Protein 7SFY (pdb70)

Secondary structure (DSSP, 8-state):
---SSHHHHHHHHHHHHHHHHHHHHHHHHHHHHHHTT-/-HHHHHHHHHHHHHHHHHHHHHHHHHHHHHHHHHHHHHHHHH--/-HHHHHHHHHHHHHHHHHHHHHHHHHHHHTT--/--THHHHHHHHHHHHHHHHHHHHHHHHH-/-HHHHHHHHHHHHHHHHHHHHHHHHHHHHT-/-HHHHHHHHHHHHHHHHHHHHHHHHH-

Structure (mmCIF, N/CA/C/O backbone):
data_7SFY
#
_entry.id   7SFY
#
_cell.length_a   77.501
_cell.length_b   101.815
_cell.length_c   88.563
_cell.angle_alpha   90.000
_cell.angle_beta   90.000
_cell.angle_gamma   90.000
#
_symmetry.space_group_name_H-M   'C 2 2 21'
#
loop_
_entity.id
_entity.type
_entity.pdbx_description
1 polymer 'Protein Mis18-alpha'
2 polymer 'Protein Mis18-beta'
3 water water
#
loop_
_atom_site.group_PDB
_atom_site.id
_atom_site.type_symbol
_atom_site.label_atom_id
_atom_site.label_alt_id
_atom_site.label_comp_id
_atom_site.label_asym_id
_atom_site.label_entity_id
_atom_site.label_seq_id
_atom_site.pdbx_PDB_ins_code
_atom_site.Cartn_x
_atom_site.Cartn_y
_atom_site.Cartn_z
_atom_site.occupancy
_atom_site.B_iso_or_equiv
_atom_site.auth_seq_id
_atom_site.auth_comp_id
_atom_site.auth_asym_id
_atom_site.auth_atom_id
_atom_site.pdbx_PDB_model_num
ATOM 1 N N . PHE A 1 6 ? 18.73693 14.18776 -28.02583 1.000 118.98564 193 PHE A N 1
ATOM 2 C CA . PHE A 1 6 ? 18.73760 15.58391 -28.45167 1.000 122.13447 193 PHE A CA 1
ATOM 3 C C . PHE A 1 6 ? 18.50989 15.70624 -29.94771 1.000 123.77699 193 PHE A C 1
ATOM 4 O O . PHE A 1 6 ? 19.37099 16.20154 -30.67549 1.000 126.32290 193 PHE A O 1
ATOM 12 N N . ASN A 1 7 ? 17.33815 15.25985 -30.39225 1.000 119.39266 194 ASN A N 1
ATOM 13 C CA . ASN A 1 7 ? 16.99749 15.16770 -31.80335 1.000 121.80602 194 ASN A CA 1
ATOM 14 C C . AS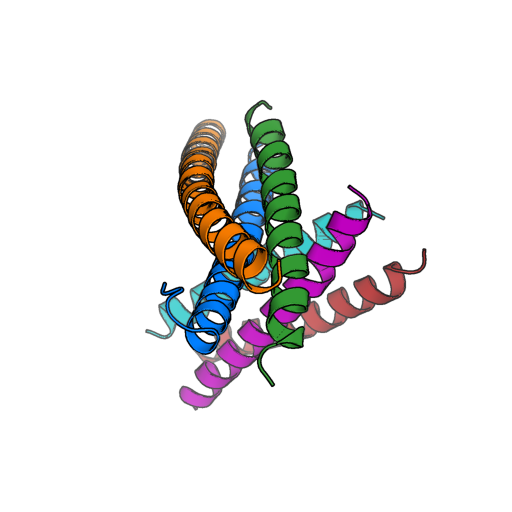N A 1 7 ? 16.09285 16.32289 -32.21583 1.000 114.63099 194 ASN A C 1
ATOM 15 O O . ASN A 1 7 ? 15.33819 16.86587 -31.40479 1.000 111.19784 194 ASN A O 1
ATOM 20 N N . LEU A 1 8 ? 16.18905 16.69763 -33.49713 1.000 114.44814 195 LEU A N 1
ATOM 21 C CA . LEU A 1 8 ? 15.31964 17.69303 -34.11694 1.000 109.63583 195 LEU A CA 1
ATOM 22 C C . LEU A 1 8 ? 14.72184 17.17796 -35.42770 1.000 115.21895 195 LEU A C 1
ATOM 23 O O . LEU A 1 8 ? 14.17243 17.96665 -36.20928 1.000 117.45641 195 LEU A O 1
ATOM 28 N N . GLU A 1 9 ? 14.82973 15.87170 -35.69351 1.000 114.71904 196 GLU A N 1
ATOM 29 C CA . GLU A 1 9 ? 14.22276 15.29812 -36.89184 1.000 114.80759 196 GLU A CA 1
ATOM 30 C C . GLU A 1 9 ? 12.72011 15.55051 -36.93519 1.000 108.79653 196 GLU A C 1
ATOM 31 O O . GLU A 1 9 ? 12.17085 15.87756 -37.99369 1.000 110.80816 196 GLU A O 1
ATOM 37 N N . SER A 1 10 ? 12.04115 15.40029 -35.80204 1.000 105.21176 197 SER A N 1
ATOM 38 C CA . SER A 1 10 ? 10.58728 15.40413 -35.74244 1.000 101.11219 197 SER A CA 1
ATOM 39 C C . SER A 1 10 ? 10.11223 16.42414 -34.72171 1.000 99.13638 197 SER A C 1
ATOM 40 O O . SER A 1 10 ? 10.84118 16.76913 -33.78886 1.000 97.47009 197 SER A O 1
ATOM 43 N N . ARG A 1 11 ? 8.86990 16.88877 -34.89218 1.000 79.65861 198 ARG A N 1
ATOM 44 C CA . ARG A 1 11 ? 8.26316 17.76993 -33.89377 1.000 86.22810 198 ARG A CA 1
ATOM 45 C C . ARG A 1 11 ? 8.27205 17.13016 -32.51215 1.000 91.84776 198 ARG A C 1
ATOM 46 O O . ARG A 1 11 ? 8.50160 17.80502 -31.50698 1.000 92.02005 198 ARG A O 1
ATOM 54 N N . VAL A 1 12 ? 7.98379 15.82896 -32.44185 1.000 86.89042 199 VAL A N 1
ATOM 55 C CA . VAL A 1 12 ? 7.93872 15.15413 -31.14836 1.000 82.45918 199 VAL A CA 1
ATOM 56 C C . VAL A 1 12 ? 9.31287 15.18210 -30.49515 1.000 79.98642 199 VAL A C 1
ATOM 57 O O . VAL A 1 12 ? 9.42609 15.33409 -29.27150 1.000 72.85379 199 VAL A O 1
ATOM 61 N N . GLU A 1 13 ? 10.37697 15.11254 -31.29661 1.000 81.89548 200 GLU A N 1
ATOM 62 C CA . GLU A 1 13 ? 11.70589 15.12088 -30.71250 1.000 86.56013 200 GLU A CA 1
ATOM 63 C C . GLU A 1 13 ? 12.13740 16.53133 -30.32510 1.000 84.38313 200 GLU A C 1
ATOM 64 O O . GLU A 1 13 ? 12.78332 16.70428 -29.28164 1.000 88.69443 200 GLU A O 1
ATOM 70 N N . ILE A 1 14 ? 11.77961 17.55242 -31.12205 1.000 79.89955 201 ILE A N 1
ATOM 71 C CA . ILE A 1 14 ? 12.03084 18.92947 -30.68967 1.000 73.45525 201 ILE A CA 1
ATOM 72 C C . ILE A 1 14 ? 11.40052 19.16071 -29.32565 1.000 77.01699 201 ILE A C 1
ATOM 73 O O . ILE A 1 14 ? 11.99843 19.79120 -28.44317 1.000 72.90867 201 ILE A O 1
ATOM 78 N N . GLU A 1 15 ? 10.15587 18.69738 -29.15019 1.000 77.09102 202 GLU A N 1
ATOM 79 C CA . GLU A 1 15 ? 9.47354 18.91616 -27.87837 1.000 75.76188 202 GLU A CA 1
ATOM 80 C C . GLU A 1 15 ? 10.27336 18.30968 -26.72853 1.000 64.27806 202 GLU A C 1
ATOM 81 O O . GLU A 1 15 ? 10.75007 19.02840 -25.84370 1.000 54.35286 202 GLU A O 1
ATOM 87 N N . LYS A 1 16 ? 10.46205 16.98691 -26.76016 1.000 63.31934 203 LYS A N 1
ATOM 88 C CA . LYS A 1 16 ? 11.34943 16.30495 -25.82498 1.000 70.51118 203 LYS A CA 1
ATOM 89 C C . LYS A 1 16 ? 12.67743 17.04061 -25.63448 1.000 77.01766 203 LYS A C 1
ATOM 90 O O . LYS A 1 16 ? 13.11877 17.23650 -24.49769 1.000 77.79209 203 LYS A O 1
ATOM 96 N N . SER A 1 17 ? 13.33870 17.44807 -26.73121 1.000 75.93090 204 SER A N 1
ATOM 97 C CA . SER A 1 17 ? 14.64484 18.10044 -26.58922 1.000 73.00760 204 SER A CA 1
ATOM 98 C C . SER A 1 17 ? 14.53813 19.46460 -25.92271 1.000 75.48532 204 SER A C 1
ATOM 99 O O . SER A 1 17 ? 15.43705 19.84635 -25.16483 1.000 81.50300 204 SER A O 1
ATOM 102 N N . LEU A 1 18 ? 13.47161 20.21877 -26.19617 1.000 73.59467 205 LEU A N 1
ATOM 103 C CA . LEU A 1 18 ? 13.33327 21.53027 -25.57049 1.000 75.91222 205 LEU A CA 1
ATOM 104 C C . LEU A 1 18 ? 13.06143 21.41638 -24.08065 1.000 78.21894 205 LEU A C 1
ATOM 105 O O . LEU A 1 18 ? 13.51763 22.26906 -23.30962 1.000 81.41124 205 LEU A O 1
ATOM 110 N N . THR A 1 19 ? 12.31253 20.39163 -23.65385 1.000 73.97745 206 THR A N 1
ATOM 111 C CA . THR A 1 19 ? 12.11761 20.20194 -22.21881 1.000 80.77146 206 THR A CA 1
ATOM 112 C C . THR A 1 19 ? 13.42544 19.80989 -21.54011 1.000 69.69082 206 THR A C 1
ATOM 113 O O . THR A 1 19 ? 13.69078 20.23288 -20.41097 1.000 64.03345 206 THR A O 1
ATOM 117 N N . GLN A 1 20 ? 14.25260 18.99556 -22.20369 1.000 65.06585 207 GLN A N 1
ATOM 118 C CA . GLN A 1 20 ? 15.54226 18.64263 -21.61901 1.000 73.40000 207 GLN A CA 1
ATOM 119 C C . GLN A 1 20 ? 16.38164 19.88743 -21.38030 1.000 71.69500 207 GLN A C 1
ATOM 120 O O . GLN A 1 20 ? 16.97465 20.05807 -20.30800 1.000 76.79954 207 GLN A O 1
ATOM 126 N N . MET A 1 21 ? 16.41106 20.78203 -22.36414 1.000 68.48633 208 MET A N 1
ATOM 127 C CA . MET A 1 21 ? 17.11266 22.05034 -22.21979 1.000 64.40255 208 MET A CA 1
ATOM 128 C C . MET A 1 21 ? 16.55651 22.88698 -21.07611 1.000 57.13589 208 MET A C 1
ATOM 129 O O . MET A 1 21 ? 17.33377 23.50950 -20.34447 1.000 56.67054 208 MET A O 1
ATOM 134 N N . GLU A 1 22 ? 15.23297 22.91157 -20.89726 1.000 58.17181 209 GLU A N 1
ATOM 135 C CA . GLU A 1 22 ? 14.66421 23.62888 -19.75246 1.000 66.08986 209 GLU A CA 1
ATOM 136 C C . GLU A 1 22 ? 15.03568 22.95873 -18.43123 1.000 67.47585 209 GLU A C 1
ATOM 137 O O . GLU A 1 22 ? 15.27302 23.64298 -17.42886 1.000 68.32794 209 GLU A O 1
ATOM 143 N N . ASP A 1 23 ? 15.09576 21.62533 -18.40462 1.000 59.63176 210 ASP A N 1
ATOM 144 C CA . ASP A 1 23 ? 15.53814 20.94880 -17.19246 1.000 64.16489 210 ASP A CA 1
ATOM 145 C C . ASP A 1 23 ? 17.00464 21.23958 -16.89694 1.000 72.09006 210 ASP A C 1
ATOM 146 O O . ASP A 1 23 ? 17.40532 21.28587 -15.72461 1.000 78.40331 210 ASP A O 1
ATOM 151 N N . VAL A 1 24 ? 17.80884 21.43685 -17.94455 1.000 71.84219 211 VAL A N 1
ATOM 152 C CA . VAL A 1 24 ? 19.22043 21.77868 -17.78362 1.000 63.53210 211 VAL A CA 1
ATOM 153 C C . VAL A 1 24 ? 19.36645 23.19183 -17.22607 1.000 61.02633 211 VAL A C 1
ATOM 154 O O . VAL A 1 24 ? 20.15625 23.43626 -16.30193 1.000 64.04930 211 VAL A O 1
ATOM 158 N N . LEU A 1 25 ? 18.60762 24.14422 -17.77472 1.000 55.88253 212 LEU A N 1
ATOM 159 C CA . LEU A 1 25 ? 18.63602 25.49154 -17.22021 1.000 58.23227 212 LEU A CA 1
ATOM 160 C C . LEU A 1 25 ? 18.15513 25.49580 -15.78352 1.000 65.54803 212 LEU A C 1
ATOM 161 O O . LEU A 1 25 ? 18.66567 26.26237 -14.96281 1.000 77.40915 212 LEU A O 1
ATOM 166 N N . LYS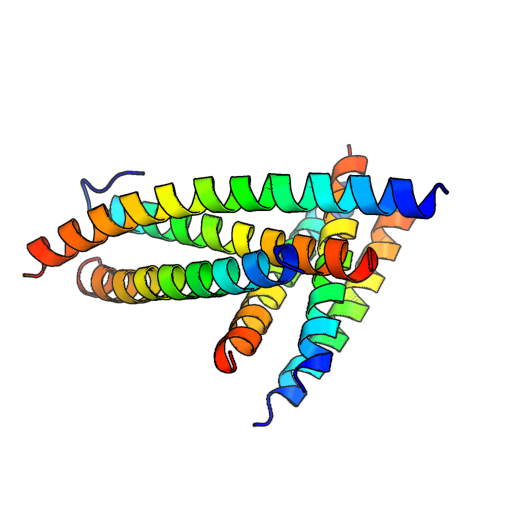 A 1 26 ? 17.16306 24.65432 -15.45859 1.000 59.32173 213 LYS A N 1
ATOM 167 C CA . LYS A 1 26 ? 16.64965 24.63104 -14.09074 1.000 55.54976 213 LYS A CA 1
ATOM 168 C C . LYS A 1 26 ? 17.72030 24.14343 -13.12919 1.000 61.95337 213 LYS A C 1
ATOM 169 O O . LYS A 1 26 ? 17.74039 24.53299 -11.94911 1.000 55.43323 213 LYS A O 1
ATOM 175 N N . ALA A 1 27 ? 18.60842 23.26457 -13.61002 1.000 62.47402 214 ALA A N 1
ATOM 176 C CA . ALA A 1 27 ? 19.71593 22.82895 -12.76789 1.000 63.37555 214 ALA A CA 1
ATOM 177 C C . ALA A 1 27 ? 20.76612 23.92436 -12.68790 1.000 59.66288 214 ALA A C 1
ATOM 178 O O . ALA A 1 27 ? 21.36920 24.14387 -11.62811 1.000 62.09934 214 ALA A O 1
ATOM 180 N N . LEU A 1 28 ? 20.92667 24.68232 -13.76934 1.000 55.23544 215 LEU A N 1
ATOM 181 C CA . LEU A 1 28 ? 21.89050 25.77507 -13.74888 1.000 60.00441 215 LEU A CA 1
ATOM 182 C C . LEU A 1 28 ? 21.47202 26.85963 -12.77772 1.000 60.55336 215 LEU A C 1
ATOM 183 O O . LEU A 1 28 ? 22.32030 27.45237 -12.09913 1.000 65.83812 215 LEU A O 1
ATOM 188 N N . GLN A 1 29 ? 20.17402 27.13790 -12.68439 1.000 62.96939 216 GLN A N 1
ATOM 189 C CA . GLN A 1 29 ? 19.77364 28.24720 -11.83279 1.000 68.94945 216 GLN A CA 1
ATOM 190 C C . GLN A 1 29 ? 20.05206 27.91592 -10.35266 1.000 63.46816 216 GLN A C 1
ATOM 191 O O . GLN A 1 29 ? 20.53118 28.76740 -9.59831 1.000 56.63103 216 GLN A O 1
ATOM 197 N N . MET A 1 30 ? 19.85786 26.65227 -9.94786 1.000 54.22363 217 MET A N 1
ATOM 198 C CA . MET A 1 30 ? 20.21761 26.24524 -8.58961 1.000 63.62553 217 MET A CA 1
ATOM 199 C C . MET A 1 30 ? 21.72651 26.30427 -8.36866 1.000 73.13232 217 MET A C 1
ATOM 200 O O . MET A 1 30 ? 22.18237 26.71562 -7.29562 1.000 73.82731 217 MET A O 1
ATOM 205 N N . LYS A 1 31 ? 22.51633 25.89600 -9.37044 1.000 76.88430 218 LYS A N 1
ATOM 206 C CA . LYS A 1 31 ? 23.96996 25.97963 -9.25813 1.000 67.66562 218 LYS A CA 1
ATOM 207 C C . LYS A 1 31 ? 24.43279 27.42341 -9.15988 1.000 55.99877 218 LYS A C 1
ATOM 208 O O . LYS A 1 31 ? 25.38948 27.72828 -8.43309 1.000 58.27815 218 LYS A O 1
ATOM 214 N N . LEU A 1 32 ? 23.75555 28.32973 -9.85165 1.000 53.18548 219 LEU A N 1
ATOM 215 C CA . LEU A 1 32 ? 24.11498 29.73677 -9.74269 1.000 66.67565 219 LEU A CA 1
ATOM 216 C C . LEU A 1 32 ? 23.85364 30.25636 -8.34505 1.000 72.38924 219 LEU A C 1
ATOM 217 O O . LEU A 1 32 ? 24.70781 30.93271 -7.76267 1.000 76.01481 219 LEU A O 1
ATOM 222 N N . TRP A 1 33 ? 22.67031 29.94919 -7.80447 1.000 69.12945 220 TRP A N 1
ATOM 223 C CA . TRP A 1 33 ? 22.31123 30.34449 -6.45227 1.000 63.90468 220 TRP A CA 1
ATOM 224 C C . TRP A 1 33 ? 23.29690 29.78064 -5.43752 1.000 57.81308 220 TRP A C 1
ATOM 225 O O . TRP A 1 33 ? 23.70798 30.47522 -4.50192 1.000 52.75962 220 TRP A O 1
ATOM 236 N N . GLU A 1 34 ? 23.62708 28.49119 -5.56906 1.000 55.13816 221 GLU A N 1
ATOM 237 C CA . GLU A 1 34 ? 24.58895 27.86792 -4.66903 1.000 60.54162 221 GLU A CA 1
ATOM 238 C C . GLU A 1 34 ? 25.90746 28.63293 -4.67224 1.000 58.52706 221 GLU A C 1
ATOM 239 O O . GLU A 1 34 ? 26.50014 28.88155 -3.61343 1.000 63.75354 221 GLU A O 1
ATOM 245 N N . ALA A 1 35 ? 26.36544 29.02479 -5.85994 1.000 54.97052 222 ALA A N 1
ATOM 246 C CA . ALA A 1 35 ? 27.55578 29.85946 -5.98903 1.000 52.61745 222 ALA A CA 1
ATOM 247 C C . ALA A 1 35 ? 27.35513 31.23235 -5.36682 1.000 56.55920 222 ALA A C 1
ATOM 248 O O . ALA A 1 35 ? 28.28803 31.77943 -4.76859 1.000 65.65714 222 ALA A O 1
ATOM 250 N N . GLU A 1 36 ? 26.15553 31.81482 -5.49910 1.000 58.20942 223 GLU A N 1
ATOM 251 C CA . GLU A 1 36 ? 25.90986 33.11863 -4.88306 1.000 67.54033 223 GLU A CA 1
ATOM 252 C C . GLU A 1 36 ? 26.10302 33.04051 -3.37500 1.000 74.88368 223 GLU A C 1
ATOM 253 O O . GLU A 1 36 ? 26.65412 33.96248 -2.74880 1.000 71.82272 223 GLU A O 1
ATOM 259 N N . SER A 1 37 ? 25.69954 31.91798 -2.78397 1.000 73.20943 224 SER A N 1
ATOM 260 C CA . SER A 1 37 ? 25.71712 31.81973 -1.34207 1.000 81.31157 224 SER A CA 1
ATOM 261 C C . SER A 1 37 ? 27.10187 31.43121 -0.82727 1.000 84.57403 224 SER A C 1
ATOM 262 O O . SER A 1 37 ? 27.58322 32.01270 0.14931 1.000 83.90760 224 SER A O 1
ATOM 265 N N . LYS A 1 38 ? 27.76111 30.45042 -1.45879 1.000 84.13731 225 LYS A N 1
ATOM 266 C CA . LYS A 1 38 ? 29.14339 30.14932 -1.08034 1.000 85.22210 225 LYS A CA 1
ATOM 267 C C . LYS A 1 38 ? 29.98702 31.41603 -1.08137 1.000 85.52919 225 LYS A C 1
ATOM 268 O O . LYS A 1 38 ? 30.71003 31.68569 -0.11419 1.000 83.80680 225 LYS A O 1
ATOM 274 N N . LEU A 1 39 ? 29.85583 32.23504 -2.13541 1.000 85.37720 226 LEU A N 1
ATOM 275 C CA . LEU A 1 39 ? 30.60573 33.48735 -2.22073 1.000 84.61534 226 LEU A CA 1
ATOM 276 C C . LEU A 1 39 ? 30.21733 34.46491 -1.10984 1.000 87.68918 226 LEU A C 1
ATOM 277 O O . LEU A 1 39 ? 31.08855 35.05614 -0.46371 1.000 95.00317 226 LEU A O 1
ATOM 282 N N . SER A 1 40 ? 28.91439 34.67648 -0.89120 1.000 83.78537 227 SER A N 1
ATOM 283 C CA . SER A 1 40 ? 28.49628 35.63031 0.13405 1.000 82.10077 227 SER A CA 1
ATOM 284 C C . SER A 1 40 ? 29.00550 35.21686 1.50444 1.000 79.79156 227 SER A C 1
ATOM 285 O O . SER A 1 40 ? 29.32743 36.07514 2.33760 1.000 78.27632 227 SER A O 1
ATOM 288 N N . PHE A 1 41 ? 29.11861 33.91055 1.73901 1.000 74.48206 228 PHE A N 1
ATOM 289 C CA . PHE A 1 41 ? 29.59501 33.38062 3.00774 1.000 71.95547 228 PHE A CA 1
ATOM 290 C C . PHE A 1 41 ? 31.11649 33.37869 3.12347 1.000 77.97457 228 PHE A C 1
ATOM 291 O O . PHE A 1 41 ? 31.63420 33.09939 4.21366 1.000 91.79060 228 PHE A O 1
ATOM 299 N N . ALA A 1 42 ? 31.83946 33.67799 2.03730 1.000 68.79193 229 ALA A N 1
ATOM 300 C CA . ALA A 1 42 ? 33.29577 33.73474 2.04216 1.000 75.93185 229 ALA A CA 1
ATOM 301 C C . ALA A 1 42 ? 33.81813 35.15882 1.86292 1.000 90.89116 229 ALA A C 1
ATOM 302 O O . ALA A 1 42 ? 34.90579 35.35901 1.32415 1.000 90.40755 229 ALA A O 1
ATOM 304 N N . THR A 1 43 ? 33.06339 36.15591 2.31769 1.000 111.64198 230 THR A N 1
ATOM 305 C CA . THR A 1 43 ? 33.56294 37.53128 2.35994 1.000 115.91078 230 THR A CA 1
ATOM 306 C C . THR A 1 43 ? 33.38951 38.14384 3.75928 1.000 116.58167 230 THR A C 1
ATOM 307 O O . THR A 1 43 ? 34.31354 38.13341 4.58503 1.000 119.29914 230 THR A O 1
ATOM 311 N N . SER B 1 1 ? 45.87231 31.04858 9.24550 1.000 124.27355 188 SER B N 1
ATOM 312 C CA . SER B 1 1 ? 44.44856 31.38439 9.20417 1.000 115.44324 188 SER B CA 1
ATOM 313 C C . SER B 1 1 ? 43.65648 30.34011 8.44299 1.000 104.99010 188 SER B C 1
ATOM 314 O O . SER B 1 1 ? 43.69831 30.31137 7.21212 1.000 105.65218 188 SER B O 1
ATOM 317 N N . ASN B 1 2 ? 42.92931 29.48092 9.16388 1.000 102.01728 189 ASN B N 1
ATOM 318 C CA . ASN B 1 2 ? 42.00482 28.58015 8.48401 1.000 100.86449 189 ASN B CA 1
ATOM 319 C C . ASN B 1 2 ? 40.88272 29.33895 7.78983 1.000 91.49774 189 ASN B C 1
ATOM 320 O O . ASN B 1 2 ? 40.29299 28.81271 6.83918 1.000 85.15767 189 ASN B O 1
ATOM 325 N N . ALA B 1 3 ? 40.58099 30.56033 8.24387 1.000 88.23694 190 ALA B N 1
ATOM 326 C CA . ALA B 1 3 ? 39.60091 31.39863 7.55800 1.000 82.47202 190 ALA B CA 1
ATOM 327 C C . ALA B 1 3 ? 40.05625 31.72292 6.14197 1.000 79.67253 190 ALA B C 1
ATOM 328 O O . ALA B 1 3 ? 39.32846 31.47778 5.17266 1.000 75.37704 190 ALA B O 1
ATOM 330 N N . GLU B 1 4 ? 41.26628 32.28597 6.00647 1.000 77.50054 191 GLU B N 1
ATOM 331 C CA . GLU B 1 4 ? 41.78360 32.63466 4.68413 1.000 72.68524 191 GLU B CA 1
ATOM 332 C C . GLU B 1 4 ? 41.89355 31.39908 3.80040 1.000 73.22825 191 GLU B C 1
ATOM 333 O O . GLU B 1 4 ? 41.59378 31.45452 2.59948 1.000 74.83904 191 GLU B O 1
ATOM 339 N N . LEU B 1 5 ? 42.30434 30.26910 4.37970 1.000 69.38528 192 LEU B N 1
ATOM 340 C CA . LEU B 1 5 ? 42.30159 29.01508 3.63489 1.000 68.17322 192 LEU B CA 1
ATOM 341 C C . LEU B 1 5 ? 40.89787 28.65893 3.17518 1.000 75.57868 192 LEU B C 1
ATOM 342 O O . LEU B 1 5 ? 40.65665 28.46069 1.97562 1.000 82.65241 192 LEU B O 1
ATOM 347 N N . PHE B 1 6 ? 39.94899 28.59576 4.11266 1.000 73.72047 193 PHE B N 1
ATOM 348 C CA . PHE B 1 6 ? 38.56150 28.29913 3.75905 1.000 67.08898 193 PHE B CA 1
ATOM 349 C C . PHE B 1 6 ? 38.06586 29.22979 2.65732 1.000 61.37109 193 PHE B C 1
ATOM 350 O O . PHE B 1 6 ? 37.39320 28.79072 1.72045 1.000 58.42150 193 PHE B O 1
ATOM 358 N N . ASN B 1 7 ? 38.35663 30.52968 2.77887 1.000 62.79291 194 ASN B N 1
ATOM 359 C CA . ASN B 1 7 ? 37.96231 31.49032 1.75148 1.000 66.17475 194 ASN B CA 1
ATOM 360 C C . ASN B 1 7 ? 38.48005 31.07224 0.38599 1.000 75.12138 194 ASN B C 1
ATOM 361 O O . ASN B 1 7 ? 37.72256 31.00938 -0.59061 1.000 87.17806 194 ASN B O 1
ATOM 366 N N . LEU B 1 8 ? 39.76171 30.74337 0.31123 1.000 70.83740 195 LEU B N 1
ATOM 367 C CA . LEU B 1 8 ? 40.36877 30.38193 -0.95989 1.000 74.08121 195 LEU B CA 1
ATOM 368 C C . LEU B 1 8 ? 39.77958 29.08511 -1.51095 1.000 73.04492 195 LEU B C 1
ATOM 369 O O . LEU B 1 8 ? 39.57311 28.95687 -2.72236 1.000 69.32037 195 LEU B O 1
ATOM 374 N N . GLU B 1 9 ? 39.51910 28.09758 -0.64291 1.000 76.62250 196 GLU B N 1
ATOM 375 C CA . GLU B 1 9 ? 38.91328 26.86173 -1.13657 1.000 71.65480 196 GLU B CA 1
ATOM 376 C C . GLU B 1 9 ? 37.53824 27.13873 -1.73172 1.000 68.00750 196 GLU B C 1
ATOM 377 O O . GLU B 1 9 ? 37.18700 26.59657 -2.79155 1.000 61.26722 196 GLU B O 1
ATOM 383 N N . SER B 1 10 ? 36.74821 27.97527 -1.05655 1.000 60.67228 197 SER B N 1
ATOM 384 C CA . SER B 1 10 ? 35.48756 28.45580 -1.59482 1.000 68.52106 197 SER B CA 1
ATOM 385 C C . SER B 1 10 ? 35.67798 29.06323 -2.98354 1.000 69.35866 197 SER B C 1
ATOM 386 O O . SER B 1 10 ? 35.17384 28.52075 -3.97720 1.000 73.97911 197 SER B O 1
ATOM 389 N N . ARG B 1 11 ? 36.41871 30.17435 -3.06763 1.000 64.97474 198 ARG B N 1
ATOM 390 C CA . ARG B 1 11 ? 36.56860 30.87234 -4.34213 1.000 68.20464 198 ARG B CA 1
ATOM 391 C C . ARG B 1 11 ? 37.09037 29.96050 -5.44932 1.000 70.06601 198 ARG B C 1
ATOM 392 O O . ARG B 1 11 ? 36.76041 30.15960 -6.62561 1.000 67.18817 198 ARG B O 1
ATOM 400 N N . VAL B 1 12 ? 37.89123 28.94642 -5.10366 1.000 74.00503 199 VAL B N 1
ATOM 401 C CA . VAL B 1 12 ? 38.32033 27.98835 -6.12667 1.000 79.74275 199 VAL B CA 1
ATOM 402 C C . VAL B 1 12 ? 37.13543 27.15798 -6.60647 1.000 80.37718 199 VAL B C 1
ATOM 403 O O . VAL B 1 12 ? 36.85772 27.08116 -7.80809 1.000 71.56362 199 VAL B O 1
ATOM 407 N N . GLU B 1 13 ? 36.41582 26.51840 -5.67051 1.000 85.95120 200 GLU B N 1
ATOM 408 C CA . GLU B 1 13 ? 35.33445 25.63866 -6.09906 1.000 82.31906 200 GLU B CA 1
ATOM 409 C C . GLU B 1 13 ? 34.18945 26.43812 -6.68706 1.000 75.90229 200 GLU B C 1
ATOM 410 O O . GLU B 1 13 ? 33.41020 25.90296 -7.48633 1.000 78.55883 200 GLU B O 1
ATOM 416 N N . ILE B 1 14 ? 34.09777 27.72546 -6.34808 1.000 69.32660 201 ILE B N 1
ATOM 417 C CA . ILE B 1 14 ? 33.07840 28.58211 -6.94606 1.000 74.52884 201 ILE B CA 1
ATOM 418 C C . ILE B 1 14 ? 33.40922 28.79823 -8.41488 1.000 74.10231 201 ILE B C 1
ATOM 419 O O . ILE B 1 14 ? 32.66756 28.35720 -9.30440 1.000 77.68254 201 ILE B O 1
ATOM 424 N N . GLU B 1 15 ? 34.52900 29.46484 -8.69139 1.000 73.20269 202 GLU B N 1
ATOM 425 C CA . GLU B 1 15 ? 34.78111 29.79793 -10.07863 1.000 84.32781 202 GLU B CA 1
ATOM 426 C C . GLU B 1 15 ? 35.08401 28.57392 -10.93762 1.000 79.76775 202 GLU B C 1
ATOM 427 O O . GLU B 1 15 ? 34.97560 28.67303 -12.16679 1.000 71.33468 202 GLU B O 1
ATOM 433 N N . LYS B 1 16 ? 35.38021 27.41643 -10.34087 1.000 74.75325 203 LYS B N 1
ATOM 434 C CA . LYS B 1 16 ? 35.40465 26.18676 -11.12922 1.000 78.56826 203 LYS B CA 1
ATOM 435 C C . LYS B 1 16 ? 34.03213 25.88765 -11.71700 1.000 80.56219 203 LYS B C 1
ATOM 436 O O . LYS B 1 16 ? 33.87358 25.79751 -12.94104 1.000 79.58026 203 LYS B O 1
ATOM 442 N N . SER B 1 17 ? 33.01607 25.72233 -10.86561 1.000 78.49144 204 SER B N 1
ATOM 443 C CA . SER B 1 17 ? 31.70434 25.43706 -11.43784 1.000 79.53525 204 SER B CA 1
ATOM 444 C C . SER B 1 17 ? 31.14497 26.59956 -12.24930 1.000 70.32034 204 SER B C 1
ATOM 445 O O . SER B 1 17 ? 30.23687 26.37513 -13.05018 1.000 70.83928 204 SER B O 1
ATOM 448 N N . LEU B 1 18 ? 31.63766 27.82658 -12.04667 1.000 67.78115 205 LEU B N 1
ATOM 449 C CA . LEU B 1 18 ? 31.23695 28.94672 -12.89773 1.000 63.87619 205 LEU B CA 1
ATOM 450 C C . LEU B 1 18 ? 31.62842 28.68333 -14.34760 1.000 73.42576 205 LEU B C 1
ATOM 451 O O . LEU B 1 18 ? 30.80238 28.80583 -15.26436 1.000 76.76116 205 LEU B O 1
ATOM 456 N N . THR B 1 19 ? 32.88441 28.29815 -14.57395 1.000 73.26529 206 THR B N 1
ATOM 457 C CA . THR B 1 19 ? 33.29564 27.89459 -15.91149 1.000 79.81043 206 THR B CA 1
ATOM 458 C C . THR B 1 19 ? 32.51644 26.66951 -16.38459 1.000 73.34518 206 THR B C 1
ATOM 459 O O . THR B 1 19 ? 32.15885 26.57349 -17.56402 1.000 71.58962 206 THR B O 1
ATOM 463 N N . GLN B 1 20 ? 32.26540 25.71556 -15.48205 1.000 73.38460 207 GLN B N 1
ATOM 464 C CA . GLN B 1 20 ? 31.44310 24.55011 -15.80482 1.000 74.86657 207 GLN B CA 1
ATOM 465 C C . GLN B 1 20 ? 30.06810 24.96844 -16.30439 1.000 75.94240 207 GLN B C 1
ATOM 466 O O . GLN B 1 20 ? 29.56464 24.45038 -17.31310 1.000 68.69133 207 GLN B O 1
ATOM 472 N N . MET B 1 21 ? 29.42018 25.87789 -15.56881 1.000 72.13889 208 MET B N 1
ATOM 473 C CA . MET B 1 21 ? 28.11529 26.36509 -15.99503 1.000 70.35537 208 MET B CA 1
ATOM 474 C C . MET B 1 21 ? 28.22316 27.06598 -17.34452 1.000 71.14977 208 MET B C 1
ATOM 475 O O . MET B 1 21 ? 27.33517 26.92832 -18.19927 1.000 63.80002 208 MET B O 1
ATOM 480 N N . GLU B 1 22 ? 29.31687 27.81222 -17.54621 1.000 75.52235 209 GLU B N 1
ATOM 481 C CA . GLU B 1 22 ? 29.59711 28.44734 -18.82914 1.000 76.78637 209 GLU B CA 1
ATOM 482 C C . GLU B 1 22 ? 29.62911 27.42448 -19.95329 1.000 73.44121 209 GLU B C 1
ATOM 483 O O . GLU B 1 22 ? 29.03599 27.64410 -21.01039 1.000 78.03338 209 GLU B O 1
ATOM 489 N N . ASP B 1 23 ? 30.30079 26.28998 -19.73889 1.000 70.76587 210 ASP B N 1
ATOM 490 C CA . ASP B 1 23 ? 30.42626 25.30225 -20.80625 1.000 79.35461 210 ASP B CA 1
ATOM 491 C C . ASP B 1 23 ? 29.10753 24.57544 -21.04372 1.000 88.05214 210 ASP B C 1
ATOM 492 O O . ASP B 1 23 ? 28.76053 24.25122 -22.18852 1.000 103.11590 210 ASP B O 1
ATOM 497 N N . VAL B 1 24 ? 28.34933 24.32482 -19.98124 1.000 81.76416 211 VAL B N 1
ATOM 498 C CA . VAL B 1 24 ? 27.08076 23.61990 -20.12639 1.000 76.14903 211 VAL B CA 1
ATOM 499 C C . VAL B 1 24 ? 26.08495 24.47550 -20.89939 1.000 73.20940 211 VAL B C 1
ATOM 500 O O . VAL B 1 24 ? 25.36013 23.97718 -21.77021 1.000 75.77376 211 VAL B O 1
ATOM 504 N N . LEU B 1 25 ? 26.06218 25.78572 -20.62573 1.000 75.49732 212 LEU B N 1
ATOM 505 C CA . LEU B 1 25 ? 25.01270 26.63439 -21.18910 1.000 72.61491 212 LEU B CA 1
ATOM 506 C C . LEU B 1 25 ? 25.29857 26.97012 -22.64692 1.000 74.92917 212 LEU B C 1
ATOM 507 O O . LEU B 1 25 ? 24.37152 27.09704 -23.46114 1.000 62.29391 212 LEU B O 1
ATOM 512 N N . LYS B 1 26 ? 26.57443 27.08225 -23.01477 1.000 80.58517 213 LYS B N 1
ATOM 513 C CA . LYS B 1 26 ? 26.86050 27.58178 -24.35363 1.000 92.14410 213 LYS B CA 1
ATOM 514 C C . LYS B 1 26 ? 26.76703 26.46372 -25.38152 1.000 89.48539 213 LYS B C 1
ATOM 515 O O . LYS B 1 26 ? 26.49731 26.71941 -26.55379 1.000 107.49866 213 LYS B O 1
ATOM 521 N N . ALA B 1 27 ? 26.94153 25.21434 -24.94653 1.000 69.96539 214 ALA B N 1
ATOM 522 C CA . ALA B 1 27 ? 26.47870 24.08079 -25.74072 1.000 70.88213 214 ALA B CA 1
ATOM 523 C C . ALA B 1 27 ? 24.96304 24.06630 -25.82020 1.000 80.69045 214 ALA B C 1
ATOM 524 O O . ALA B 1 27 ? 24.39485 23.81169 -26.88647 1.000 83.67814 214 ALA B O 1
ATOM 526 N N . LEU B 1 28 ? 24.28928 24.32850 -24.69736 1.000 84.77762 215 LEU B N 1
ATOM 527 C CA . LEU B 1 28 ? 22.83598 24.44082 -24.72931 1.000 77.99165 215 LEU B CA 1
ATOM 528 C C . LEU B 1 28 ? 22.38978 25.51660 -25.71512 1.000 67.16165 215 LEU B C 1
ATOM 529 O O . LEU B 1 28 ? 21.43890 25.32231 -26.47305 1.000 63.85989 215 LEU B O 1
ATOM 534 N N . GLN B 1 29 ? 23.06044 26.66885 -25.70711 1.000 71.44129 216 GLN B N 1
ATOM 535 C CA . GLN B 1 29 ? 22.66850 27.76034 -26.59017 1.000 74.87353 216 GLN B CA 1
ATOM 536 C C . GLN B 1 29 ? 22.88547 27.39303 -28.05226 1.000 82.05546 216 GLN B C 1
ATOM 537 O O . GLN B 1 29 ? 22.22773 27.93810 -28.94974 1.000 73.24691 216 GLN B O 1
ATOM 543 N N . MET B 1 30 ? 23.83650 26.50221 -28.31394 1.000 88.95046 217 MET B N 1
ATOM 544 C CA . MET B 1 30 ? 24.10309 26.13054 -29.69072 1.000 87.01127 217 MET B CA 1
ATOM 545 C C . MET B 1 30 ? 23.03726 25.18166 -30.21953 1.000 79.35251 217 MET B C 1
ATOM 546 O O . MET B 1 30 ? 22.61328 25.30242 -31.37666 1.000 81.92419 217 MET B O 1
ATOM 551 N N . LYS B 1 31 ? 22.54580 24.26492 -29.38704 1.000 72.39102 218 LYS B N 1
ATOM 552 C CA . LYS B 1 31 ? 21.49561 23.38477 -29.87918 1.000 84.58116 218 LYS B CA 1
ATOM 553 C C . LYS B 1 31 ? 20.16276 24.12820 -29.94513 1.000 79.75835 218 LYS B C 1
ATOM 554 O O . LYS B 1 31 ? 19.38565 23.94132 -30.88832 1.000 71.62938 218 LYS B O 1
ATOM 560 N N . LEU B 1 32 ? 19.90172 25.00478 -28.96689 1.000 76.21287 219 LEU B N 1
ATOM 561 C CA . LEU B 1 32 ? 18.76765 25.92724 -29.05701 1.000 74.15304 219 LEU B CA 1
ATOM 562 C C . LEU B 1 32 ? 18.73913 26.61395 -30.41495 1.000 71.89011 219 LEU B C 1
ATOM 563 O O . LEU B 1 32 ? 17.70924 26.63437 -31.09502 1.000 58.90502 219 LEU B O 1
ATOM 568 N N . TRP B 1 33 ? 19.87953 27.16662 -30.82827 1.000 68.78548 220 TRP B N 1
ATOM 569 C CA . TRP B 1 33 ? 19.95904 27.88264 -32.09040 1.000 62.87143 220 TRP B CA 1
ATOM 570 C C . TRP B 1 33 ? 19.55131 26.97826 -33.2532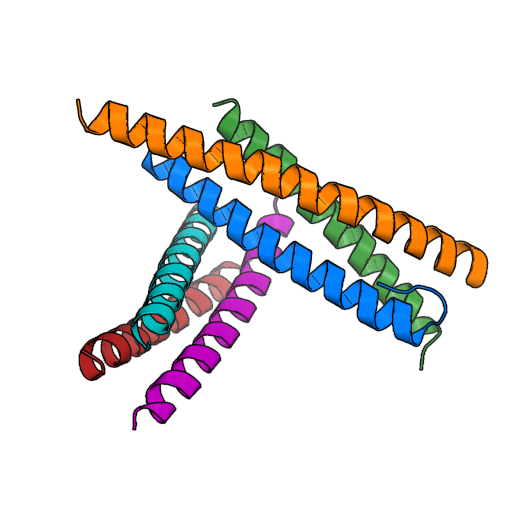3 1.000 69.47783 220 TRP B C 1
ATOM 571 O O . TRP B 1 33 ? 18.79736 27.38833 -34.14734 1.000 66.48775 220 TRP B O 1
ATOM 582 N N . GLU B 1 34 ? 19.99204 25.71952 -33.21865 1.000 72.61806 221 GLU B N 1
ATOM 583 C CA . GLU B 1 34 ? 19.62231 24.76123 -34.25247 1.000 67.12698 221 GLU B CA 1
ATOM 584 C C . GLU B 1 34 ? 18.11536 24.54586 -34.29767 1.000 63.21245 221 GLU B C 1
ATOM 585 O O . GLU B 1 34 ? 17.52384 24.45008 -35.37967 1.000 68.50136 221 GLU B O 1
ATOM 591 N N . ALA B 1 35 ? 17.48430 24.44028 -33.13162 1.000 62.93763 222 ALA B N 1
ATOM 592 C CA . ALA B 1 35 ? 16.03489 24.27651 -33.05756 1.000 55.43879 222 ALA B CA 1
ATOM 593 C C . ALA B 1 35 ? 15.31416 25.53490 -33.52617 1.000 57.03765 222 ALA B C 1
ATOM 594 O O . ALA B 1 35 ? 14.25570 25.45477 -34.16549 1.000 60.48750 222 ALA B O 1
ATOM 596 N N . GLU B 1 36 ? 15.86401 26.70865 -33.20034 1.000 63.99620 223 GLU B N 1
ATOM 597 C CA . GLU B 1 36 ? 15.27795 27.95981 -33.66673 1.000 63.65185 223 GLU B CA 1
ATOM 598 C C . GLU B 1 36 ? 15.26611 28.00278 -35.18490 1.000 72.80152 223 GLU B C 1
ATOM 599 O O . GLU B 1 36 ? 14.22111 28.21960 -35.79696 1.000 63.75361 223 GLU B O 1
ATOM 605 N N . SER B 1 37 ? 16.42532 27.75821 -35.81051 1.000 82.09042 224 SER B N 1
ATOM 606 C CA . SER B 1 37 ? 16.48131 27.66459 -37.26819 1.000 73.43551 224 SER B CA 1
ATOM 607 C C . SER B 1 37 ? 15.56406 26.58752 -37.81311 1.000 72.82510 224 SER B C 1
ATOM 608 O O . SER B 1 37 ? 15.02841 26.73498 -38.90543 1.000 76.06824 224 SER B O 1
ATOM 611 N N . LYS B 1 38 ? 15.38180 25.48670 -37.09495 1.000 70.53918 225 LYS B N 1
ATOM 612 C CA . LYS B 1 38 ? 14.50784 24.44356 -37.62327 1.000 72.86576 225 LYS B CA 1
ATOM 613 C C . LYS B 1 38 ? 13.06066 24.91782 -37.66168 1.000 74.55003 225 LYS B C 1
ATOM 614 O O . LYS B 1 38 ? 12.42149 24.92308 -38.72029 1.000 69.74656 225 LYS B O 1
ATOM 620 N N . LEU B 1 39 ? 12.53313 25.34679 -36.51063 1.000 75.37740 226 LEU B N 1
ATOM 621 C CA . LEU B 1 39 ? 11.14425 25.79067 -36.45658 1.000 72.44651 226 LEU B CA 1
ATOM 622 C C . LEU B 1 39 ? 10.94366 27.10455 -37.20479 1.000 71.02688 226 LEU B C 1
ATOM 623 O O . LEU B 1 39 ? 9.81574 27.42849 -37.60081 1.000 71.86658 226 LEU B O 1
ATOM 628 N N . SER B 1 40 ? 12.01358 27.87962 -37.39520 1.000 69.09671 227 SER B N 1
ATOM 629 C CA . SER B 1 40 ? 11.88489 29.14845 -38.09897 1.000 69.64174 227 SER B CA 1
ATOM 630 C C . SER B 1 40 ? 11.68693 28.89770 -39.58780 1.000 72.78317 227 SER B C 1
ATOM 631 O O . SER B 1 40 ? 10.72487 29.38490 -40.19661 1.000 67.56500 227 SER B O 1
ATOM 634 N N . PHE B 1 41 ? 12.56198 28.08058 -40.17811 1.000 73.50978 228 PHE B N 1
ATOM 635 C CA . PHE B 1 41 ? 12.40232 27.71241 -41.58524 1.000 76.97143 228 PHE B CA 1
ATOM 636 C C . PHE B 1 41 ? 11.10081 26.95302 -41.83003 1.000 76.95534 228 PHE B C 1
ATOM 637 O O . PHE B 1 41 ? 10.46873 27.11630 -42.88616 1.000 75.89394 228 PHE B O 1
ATOM 645 N N . ALA B 1 42 ? 10.69838 26.10998 -40.86992 1.000 71.40186 229 ALA B N 1
ATOM 646 C CA . ALA B 1 42 ? 9.54580 25.22967 -41.04773 1.000 68.69320 229 ALA B CA 1
ATOM 647 C C . ALA B 1 42 ? 8.24858 26.02301 -41.08617 1.000 78.79816 229 ALA B C 1
ATOM 648 O O . ALA B 1 42 ? 7.39381 25.80169 -41.95687 1.000 88.77847 229 ALA B O 1
ATOM 650 N N . THR B 1 43 ? 8.08525 26.95079 -40.14542 1.000 78.85704 230 THR B N 1
ATOM 651 C CA . THR B 1 43 ? 6.91981 27.82342 -40.08629 1.000 81.84574 230 THR B CA 1
ATOM 652 C C . THR B 1 43 ? 7.15344 29.13409 -40.82081 1.000 94.20341 230 THR B C 1
ATOM 653 O O . THR B 1 43 ? 6.33651 30.05412 -40.69685 1.000 94.07693 230 THR B O 1
ATOM 657 N N . CYS B 1 44 ? 8.25798 29.22538 -41.56801 1.000 107.41707 231 CYS B N 1
ATOM 658 C CA . CYS B 1 44 ? 8.55004 30.28967 -42.53350 1.000 116.45515 231 CYS B CA 1
ATOM 659 C C . CYS B 1 44 ? 8.70443 31.66416 -41.88742 1.000 114.29014 231 CYS B C 1
ATOM 660 O O . CYS B 1 44 ? 9.60763 32.42452 -42.24368 1.000 113.00995 231 CYS B O 1
ATOM 663 N N . VAL C 2 3 ? 35.84160 40.53626 -6.36543 1.000 141.27440 190 VAL C N 1
ATOM 664 C CA . VAL C 2 3 ? 34.52685 40.98507 -6.78595 1.000 137.73827 190 VAL C CA 1
ATOM 665 C C . VAL C 2 3 ? 34.25011 40.71136 -8.28630 1.000 133.52874 190 VAL C C 1
ATOM 666 O O . VAL C 2 3 ? 33.08658 40.65419 -8.69570 1.000 132.80118 190 VAL C O 1
ATOM 670 N N . PRO C 2 4 ? 35.28925 40.50127 -9.11309 1.000 131.21995 191 PRO C N 1
ATOM 671 C CA . PRO C 2 4 ? 35.04144 39.88115 -10.42371 1.000 123.33328 191 PRO C CA 1
ATOM 672 C C . PRO C 2 4 ? 34.21325 38.60720 -10.36162 1.000 117.05038 191 PRO C C 1
ATOM 673 O O . PRO C 2 4 ? 33.44184 38.35044 -11.29395 1.000 121.41107 191 PRO C O 1
ATOM 677 N N . LEU C 2 5 ? 34.33721 37.79652 -9.30330 1.000 109.28974 192 LEU C N 1
ATOM 678 C CA . LEU C 2 5 ? 33.43975 36.65273 -9.16251 1.000 101.19086 192 LEU C CA 1
ATOM 679 C C . LEU C 2 5 ? 31.99724 37.11297 -9.01788 1.000 100.18386 192 LEU C C 1
ATOM 680 O O . LEU C 2 5 ? 31.08892 36.52747 -9.61483 1.000 93.99024 192 LEU C O 1
ATOM 685 N N . SER C 2 6 ? 31.76726 38.16375 -8.23100 1.000 105.68138 193 SER C N 1
ATOM 686 C CA . SER C 2 6 ? 30.41804 38.70410 -8.10093 1.000 104.08940 193 SER C CA 1
ATOM 687 C C . SER C 2 6 ? 29.86079 39.09222 -9.46097 1.000 101.21986 193 SER C C 1
ATOM 688 O O . SER C 2 6 ? 28.69483 38.80203 -9.76909 1.000 101.48004 193 SER C O 1
ATOM 691 N N . GLU C 2 7 ? 30.69891 39.71312 -10.30272 1.000 101.98311 194 GLU C N 1
ATOM 692 C CA . GLU C 2 7 ? 30.25247 40.14973 -11.61608 1.000 96.18446 194 GLU C CA 1
ATOM 693 C C . GLU C 2 7 ? 30.09847 38.97797 -12.58275 1.000 87.63643 194 GLU C C 1
ATOM 694 O O . GLU C 2 7 ? 29.22449 39.00837 -13.45632 1.000 77.98087 194 GLU C O 1
ATOM 700 N N . LYS C 2 8 ? 30.92908 37.94071 -12.44885 1.000 89.45086 195 LYS C N 1
ATOM 701 C CA . LYS C 2 8 ? 30.74609 36.75060 -13.27483 1.000 85.36484 195 LYS C CA 1
ATOM 702 C C . LYS C 2 8 ? 29.43787 36.05154 -12.94335 1.000 91.29267 195 LYS C C 1
ATOM 703 O O . LYS C 2 8 ? 28.82912 35.42163 -13.81418 1.000 92.33608 195 LYS C O 1
ATOM 709 N N . ILE C 2 9 ? 28.99248 36.15758 -11.69037 1.000 95.47579 196 ILE C N 1
ATOM 710 C CA . ILE C 2 9 ? 27.69695 35.61372 -11.29681 1.000 85.27886 196 ILE C CA 1
ATOM 711 C C . ILE C 2 9 ? 26.57847 36.34726 -12.01846 1.000 76.64398 196 ILE C C 1
ATOM 712 O O . ILE C 2 9 ? 25.68003 35.73061 -12.60263 1.000 76.23330 196 ILE C O 1
ATOM 717 N N . ALA C 2 10 ? 26.60585 37.68162 -11.96226 1.000 75.85117 197 ALA C N 1
ATOM 718 C CA . ALA C 2 10 ? 25.51917 38.47901 -12.51882 1.000 77.96128 197 ALA C CA 1
ATOM 719 C C . ALA C 2 10 ? 25.44885 38.35173 -14.04228 1.000 82.88733 197 ALA C C 1
ATOM 720 O O . ALA C 2 10 ? 24.35277 38.20409 -14.60778 1.000 79.38424 197 ALA C O 1
ATOM 722 N N . GLU C 2 11 ? 26.60483 38.40451 -14.72210 1.000 81.28521 198 GLU C N 1
ATOM 723 C CA . GLU C 2 11 ? 26.62143 38.20185 -16.16603 1.000 80.59980 198 GLU C CA 1
ATOM 724 C C . GLU C 2 11 ? 26.12650 36.80775 -16.52488 1.000 76.36280 198 GLU C C 1
ATOM 725 O O . GLU C 2 11 ? 25.40554 36.63366 -17.51414 1.000 77.43178 198 GLU C O 1
ATOM 731 N N . LEU C 2 12 ? 26.49390 35.79772 -15.73569 1.000 66.99301 199 LEU C N 1
ATOM 732 C CA . LEU C 2 12 ? 25.99640 34.46100 -16.03465 1.000 71.17176 199 LEU C CA 1
ATOM 733 C C . LEU C 2 12 ? 24.49686 34.35423 -15.75869 1.000 78.43332 199 LEU C C 1
ATOM 734 O O . LEU C 2 12 ? 23.76602 33.68692 -16.50637 1.000 78.76433 199 LEU C O 1
ATOM 739 N N . LYS C 2 13 ? 24.01090 35.02221 -14.71014 1.000 77.07438 200 LYS C N 1
ATOM 740 C CA . LYS C 2 13 ? 22.58201 34.96240 -14.41655 1.000 82.16994 200 LYS C CA 1
ATOM 741 C C . LYS C 2 13 ? 21.75764 35.52442 -15.56838 1.000 82.27525 200 LYS C C 1
ATOM 742 O O . LYS C 2 13 ? 20.77714 34.90896 -16.00309 1.000 76.05056 200 LYS C O 1
ATOM 748 N N . GLU C 2 14 ? 22.13302 36.70554 -16.06827 1.000 85.24223 201 GLU C N 1
ATOM 749 C CA . GLU C 2 14 ? 21.34125 37.32279 -17.12461 1.000 84.33144 201 GLU C CA 1
ATOM 750 C C . GLU C 2 14 ? 21.31550 36.46089 -18.37709 1.000 74.49475 201 GLU C C 1
ATOM 751 O O . GLU C 2 14 ? 20.32144 36.47296 -19.10940 1.000 79.18527 201 GLU C O 1
ATOM 757 N N . LYS C 2 15 ? 22.36865 35.67668 -18.61908 1.000 66.94319 202 LYS C N 1
ATOM 758 C CA . LYS C 2 15 ? 22.37914 34.81928 -19.80020 1.000 72.75068 202 LYS C CA 1
ATOM 759 C C . LYS C 2 15 ? 21.48463 33.59767 -19.62274 1.000 74.14302 202 LYS C C 1
ATOM 760 O O . LYS C 2 15 ? 20.78153 33.19809 -20.56299 1.000 78.17741 202 LYS C O 1
ATOM 766 N N . ILE C 2 16 ? 21.52680 32.96401 -18.44008 1.000 67.02295 203 ILE C N 1
ATOM 767 C CA . ILE C 2 16 ? 20.55217 31.91408 -18.13463 1.000 59.71730 203 ILE C CA 1
ATOM 768 C C . ILE C 2 16 ? 19.15067 32.42279 -18.41365 1.000 68.29183 203 ILE C C 1
ATOM 769 O O . ILE C 2 16 ? 18.33557 31.74307 -19.05031 1.000 69.12342 203 ILE C O 1
ATOM 774 N N . VAL C 2 17 ? 18.86578 33.65295 -17.97215 1.000 71.68844 204 VAL C N 1
ATOM 775 C CA . VAL C 2 17 ? 17.53243 34.23500 -18.14881 1.000 72.42317 204 VAL C CA 1
ATOM 776 C C . VAL C 2 17 ? 17.22649 34.44717 -19.63621 1.000 74.52002 204 VAL C C 1
ATOM 777 O O . VAL C 2 17 ? 16.16189 34.05603 -20.13090 1.000 79.71545 204 VAL C O 1
ATOM 781 N N . LEU C 2 18 ? 18.14780 35.08530 -20.36242 1.000 66.64429 205 LEU C N 1
ATOM 782 C CA . LEU C 2 18 ? 17.92351 35.36386 -21.78207 1.000 72.68780 205 LEU C CA 1
ATOM 783 C C . LEU C 2 18 ? 17.73850 34.07616 -22.57563 1.000 72.78878 205 LEU C C 1
ATOM 784 O O . LEU C 2 18 ? 16.81539 33.96110 -23.39124 1.000 71.99045 205 LEU C O 1
ATOM 789 N N . THR C 2 19 ? 18.63277 33.10547 -22.37185 1.000 73.30494 206 THR C N 1
ATOM 790 C CA . THR C 2 19 ? 18.48771 31.80560 -23.02141 1.000 70.85316 206 THR C CA 1
ATOM 791 C C . THR C 2 19 ? 17.1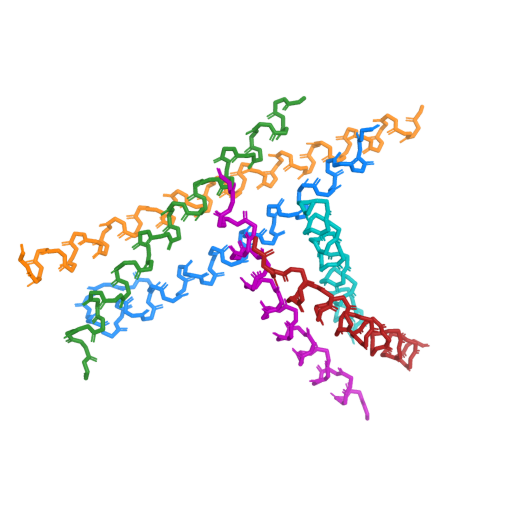8772 31.13232 -22.60987 1.000 71.48965 206 THR C C 1
ATOM 792 O O . THR C 2 19 ? 16.51707 30.49383 -23.43064 1.000 70.67975 206 THR C O 1
ATOM 796 N N . HIS C 2 20 ? 16.81622 31.26355 -21.34095 1.000 77.01958 207 HIS C N 1
ATOM 797 C CA . HIS C 2 20 ? 15.54058 30.71514 -20.89440 1.000 76.21048 207 HIS C CA 1
ATOM 798 C C . HIS C 2 20 ? 14.36989 31.35331 -21.63345 1.000 68.26796 207 HIS C C 1
ATOM 799 O O . HIS C 2 20 ? 13.36101 30.68721 -21.89665 1.000 58.03976 207 HIS C O 1
ATOM 806 N N . ASN C 2 21 ? 14.49750 32.63318 -21.99202 1.000 70.65195 208 ASN C N 1
ATOM 807 C CA . ASN C 2 21 ? 13.41116 33.31842 -22.67657 1.000 74.78748 208 ASN C CA 1
ATOM 808 C C . ASN C 2 21 ? 13.29194 32.86006 -24.12056 1.000 76.24030 208 ASN C C 1
ATOM 809 O O . ASN C 2 21 ? 12.17628 32.60699 -24.60181 1.000 79.90917 208 ASN C O 1
ATOM 814 N N . ARG C 2 22 ? 14.43000 32.74014 -24.81684 1.000 67.62968 209 ARG C N 1
ATOM 815 C CA . ARG C 2 22 ? 14.45594 32.14107 -26.14555 1.000 63.29046 209 ARG C CA 1
ATOM 816 C C . ARG C 2 22 ? 13.77440 30.77656 -26.14734 1.000 65.56086 209 ARG C C 1
ATOM 817 O O . ARG C 2 22 ? 12.94507 30.47571 -27.01681 1.000 75.10303 209 ARG C O 1
ATOM 825 N N . LEU C 2 23 ? 14.13765 29.92745 -25.18798 1.000 57.66340 210 LEU C N 1
ATOM 826 C CA . LEU C 2 23 ? 13.52860 28.60710 -25.08492 1.000 59.79881 210 LEU C CA 1
ATOM 827 C C . LEU C 2 23 ? 12.01361 28.70613 -24.86823 1.000 70.46624 210 LEU C C 1
ATOM 828 O O . LEU C 2 23 ? 11.24648 27.92184 -25.44394 1.000 73.38721 210 LEU C O 1
ATOM 833 N N . LYS C 2 24 ? 11.56433 29.67324 -24.05378 1.000 66.71459 211 LYS C N 1
ATOM 834 C CA . LYS C 2 24 ? 10.13298 29.84416 -23.80681 1.000 75.68735 211 LYS C CA 1
ATOM 835 C C . LYS C 2 24 ? 9.38637 30.21781 -25.08366 1.000 85.53153 211 LYS C C 1
ATOM 836 O O . LYS C 2 24 ? 8.35217 29.62037 -25.41375 1.000 78.99906 211 LYS C O 1
ATOM 842 N N . SER C 2 25 ? 9.89430 31.22389 -25.80593 1.000 91.84230 212 SER C N 1
ATOM 843 C CA . SER C 2 25 ? 9.27483 31.65295 -27.05655 1.000 85.14261 212 SER C CA 1
ATOM 844 C C . SER C 2 25 ? 9.21429 30.52197 -28.06869 1.000 84.61418 212 SER C C 1
ATOM 845 O O . SER C 2 25 ? 8.24239 30.41411 -28.82539 1.000 94.00475 212 SER C O 1
ATOM 848 N N . LEU C 2 26 ? 10.25083 29.68543 -28.11492 1.000 78.30994 213 LEU C N 1
ATOM 849 C CA . LEU C 2 26 ? 10.26855 28.58219 -29.06846 1.000 74.20771 213 LEU C CA 1
ATOM 850 C C . LEU C 2 26 ? 9.31116 27.47165 -28.66730 1.000 75.61063 213 LEU C C 1
ATOM 851 O O . LEU C 2 26 ? 8.85187 26.71311 -29.52881 1.000 78.04681 213 LEU C O 1
ATOM 856 N N . MET C 2 27 ? 9.01394 27.35388 -27.37083 1.000 73.19431 214 MET C N 1
ATOM 857 C CA . MET C 2 27 ? 8.09683 26.32089 -26.91193 1.000 75.23004 214 MET C CA 1
ATOM 858 C C . MET C 2 27 ? 6.66528 26.65431 -27.31228 1.000 74.10725 214 MET C C 1
ATOM 859 O O . MET C 2 27 ? 5.86156 25.75306 -27.58023 1.000 65.69031 214 MET C O 1
ATOM 864 N N . LYS C 2 28 ? 6.33852 27.94910 -27.35815 1.000 73.42880 215 LYS C N 1
ATOM 865 C CA . LYS C 2 28 ? 5.01072 28.38708 -27.76852 1.000 82.25869 215 LYS C CA 1
ATOM 866 C C . LYS C 2 28 ? 4.83418 28.23723 -29.27392 1.000 93.19098 215 LYS C C 1
ATOM 867 O O . LYS C 2 28 ? 3.77225 27.81337 -29.75198 1.000 100.64644 215 LYS C O 1
ATOM 873 N N . ILE C 2 29 ? 5.86567 28.58622 -30.03912 1.000 90.66177 216 ILE C N 1
ATOM 874 C CA . ILE C 2 29 ? 5.81046 28.38207 -31.48032 1.000 89.94504 216 ILE C CA 1
ATOM 875 C C . ILE C 2 29 ? 5.68287 26.89746 -31.79656 1.000 82.76514 216 ILE C C 1
ATOM 876 O O . ILE C 2 29 ? 4.93681 26.50135 -32.69385 1.000 77.95634 216 ILE C O 1
ATOM 881 N N . LEU C 2 30 ? 6.38387 26.04629 -31.04368 1.000 87.76142 217 LEU C N 1
ATOM 882 C CA . LEU C 2 30 ? 6.34754 24.61941 -31.35152 1.000 86.31028 217 LEU C CA 1
ATOM 883 C C . LEU C 2 30 ? 4.98729 23.99962 -31.03184 1.000 84.01637 217 LEU C C 1
ATOM 884 O O . LEU C 2 30 ? 4.52827 23.10458 -31.74981 1.000 86.33553 217 LEU C O 1
ATOM 889 N N . SER C 2 31 ? 4.31324 24.46043 -29.99178 1.000 82.18354 218 SER C N 1
ATOM 890 C CA . SER C 2 31 ? 3.02018 23.86480 -29.69156 1.000 91.77349 218 SER C CA 1
ATOM 891 C C . SER C 2 31 ? 1.88466 24.39811 -30.57185 1.000 95.01277 218 SER C C 1
ATOM 892 O O . SER C 2 31 ? 0.79743 23.81451 -30.56038 1.000 99.36015 218 SER C O 1
ATOM 895 N N . GLU C 2 32 ? 2.10805 25.45930 -31.35712 1.000 96.78098 219 GLU C N 1
ATOM 896 C CA . GLU C 2 32 ? 1.12546 25.86060 -32.36262 1.000 107.15837 219 GLU C CA 1
ATOM 897 C C . GLU C 2 32 ? 1.01238 24.86286 -33.51438 1.000 108.43214 219 GLU C C 1
ATOM 898 O O . GLU C 2 32 ? 0.02691 24.91763 -34.25917 1.000 111.82154 219 GLU C O 1
ATOM 904 N N . VAL C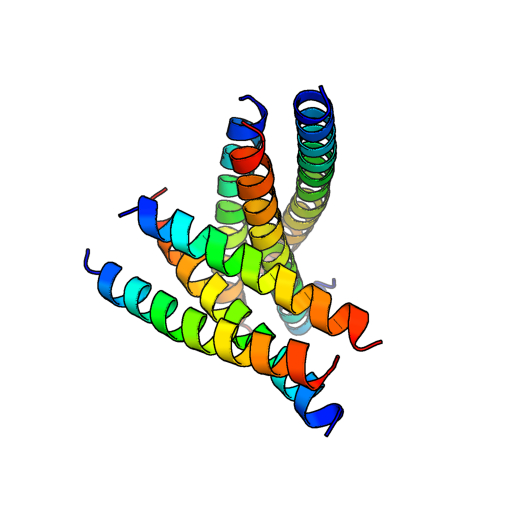 2 33 ? 1.99002 23.97761 -33.68047 1.000 102.84279 220 VAL C N 1
ATOM 905 C CA . VAL C 2 33 ? 2.03032 23.07076 -34.83962 1.000 102.18160 220 VAL C CA 1
ATOM 906 C C . VAL C 2 33 ? 2.14514 21.60232 -34.42942 1.000 106.21437 220 VAL C C 1
ATOM 907 O O . VAL C 2 33 ? 2.20987 20.74795 -35.31642 1.000 95.36705 220 VAL C O 1
ATOM 911 N N . THR C 2 34 ? 2.16867 21.27942 -33.14052 1.000 123.14849 221 THR C N 1
ATOM 912 C CA . THR C 2 34 ? 2.25892 19.87770 -32.73205 1.000 130.55306 221 THR C CA 1
ATOM 913 C C . THR C 2 34 ? 1.04287 19.36008 -31.95577 1.000 132.12721 221 THR C C 1
ATOM 914 O O . THR C 2 34 ? 1.23238 18.53470 -31.05204 1.000 130.49135 221 THR C O 1
ATOM 918 N N . PRO C 2 35 ? -0.21335 19.79343 -32.24049 1.000 137.42577 222 PRO C N 1
ATOM 919 C CA . PRO C 2 35 ? -1.29214 19.08090 -31.53179 1.000 142.41679 222 PRO C CA 1
ATOM 920 C C . PRO C 2 35 ? -1.46694 17.62445 -31.96444 1.000 139.95778 222 PRO C C 1
ATOM 921 O O . PRO C 2 35 ? -0.56071 17.03755 -32.55920 1.000 135.58890 222 PRO C O 1
ATOM 925 N N . VAL D 1 12 ? 5.13448 45.64206 -6.31746 1.000 150.94733 199 VAL D N 1
ATOM 926 C CA . VAL D 1 12 ? 3.74577 45.18835 -6.27473 1.000 152.76995 199 VAL D CA 1
ATOM 927 C C . VAL D 1 12 ? 3.48668 44.45984 -4.94098 1.000 162.74713 199 VAL D C 1
ATOM 928 O O . VAL D 1 12 ? 4.10157 44.79733 -3.92852 1.000 153.69726 199 VAL D O 1
ATOM 932 N N . GLU D 1 13 ? 2.56333 43.49619 -4.92054 1.000 178.20322 200 GLU D N 1
ATOM 933 C CA . GLU D 1 13 ? 2.24602 42.73749 -3.71368 1.000 180.38138 200 GLU D CA 1
ATOM 934 C C . GLU D 1 13 ? 2.78907 41.31045 -3.78312 1.000 174.17837 200 GLU D C 1
ATOM 935 O O . GLU D 1 13 ? 2.15034 40.37767 -3.27553 1.000 176.05155 200 GLU D O 1
ATOM 941 N N . ILE D 1 14 ? 3.94188 41.12837 -4.43438 1.000 163.22495 201 ILE D N 1
ATOM 942 C CA . ILE D 1 14 ? 4.71837 39.89426 -4.38982 1.000 147.22688 201 ILE D CA 1
ATOM 943 C C . ILE D 1 14 ? 4.80702 39.39475 -2.95644 1.000 143.60909 201 ILE D C 1
ATOM 944 O O . ILE D 1 14 ? 4.68231 38.19177 -2.70180 1.000 139.03859 201 ILE D O 1
ATOM 949 N N . GLU D 1 15 ? 5.02571 40.31882 -2.01197 1.000 146.77472 202 GLU D N 1
ATOM 950 C CA . GLU D 1 15 ? 5.36614 39.91726 -0.65135 1.000 146.33063 202 GLU D CA 1
ATOM 951 C C . GLU D 1 15 ? 4.32519 38.98691 -0.01781 1.000 146.76676 202 GLU D C 1
ATOM 952 O O . GLU D 1 15 ? 4.66640 38.23648 0.90775 1.000 152.13107 202 GLU D O 1
ATOM 958 N N . LYS D 1 16 ? 3.07264 38.99563 -0.49911 1.000 144.04422 203 LYS D N 1
ATOM 959 C CA . LYS D 1 16 ? 2.11681 37.97536 -0.07138 1.000 139.18779 203 LYS D CA 1
ATOM 960 C C . LYS D 1 16 ? 2.42885 36.62236 -0.69662 1.000 135.31804 203 LYS D C 1
ATOM 961 O O . LYS D 1 16 ? 2.01639 35.59084 -0.15963 1.000 134.04511 203 LYS D O 1
ATOM 967 N N . SER D 1 17 ? 3.15007 36.60131 -1.81806 1.000 134.09372 204 SER D N 1
ATOM 968 C CA . SER D 1 17 ? 3.63579 35.33559 -2.35777 1.000 133.15451 204 SER D CA 1
ATOM 969 C C . SER D 1 17 ? 4.84669 34.81639 -1.58973 1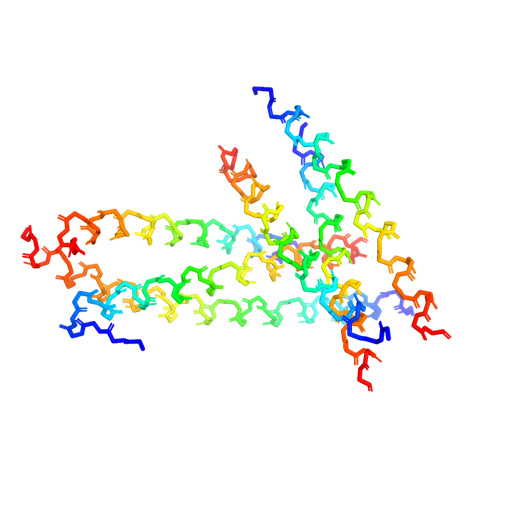.000 129.79893 204 SER D C 1
ATOM 970 O O . SER D 1 17 ? 5.00949 33.60009 -1.46260 1.000 132.57108 204 SER D O 1
ATOM 973 N N . LEU D 1 18 ? 5.67865 35.70191 -1.03702 1.000 122.52348 205 LEU D N 1
ATOM 974 C CA . LEU D 1 18 ? 6.93715 35.25075 -0.45008 1.000 109.72204 205 LEU D CA 1
ATOM 975 C C . LEU D 1 18 ? 6.77539 34.83520 1.00957 1.000 107.26594 205 LEU D C 1
ATOM 976 O O . LEU D 1 18 ? 7.45912 33.91549 1.47646 1.000 107.96091 205 LEU D O 1
ATOM 981 N N . THR D 1 19 ? 5.90792 35.52061 1.75757 1.000 103.76376 206 THR D N 1
ATOM 982 C CA . THR D 1 19 ? 5.50076 34.98556 3.05039 1.000 105.65740 206 THR D CA 1
ATOM 983 C C . THR D 1 19 ? 4.87097 33.60857 2.88128 1.000 104.18066 206 THR D C 1
ATOM 984 O O . THR D 1 19 ? 5.09163 32.71818 3.70655 1.000 107.03423 206 THR D O 1
ATOM 988 N N . GLN D 1 20 ? 4.09719 33.41283 1.80836 1.000 98.62815 207 GLN D N 1
ATOM 989 C CA . GLN D 1 20 ? 3.56951 32.08445 1.48246 1.000 102.47713 207 GLN D CA 1
ATOM 990 C C . GLN D 1 20 ? 4.68241 31.04841 1.36805 1.000 95.28301 207 GLN D C 1
ATOM 991 O O . GLN D 1 20 ? 4.53683 29.91201 1.84295 1.000 94.73064 207 GLN D O 1
ATOM 997 N N . MET D 1 21 ? 5.80632 31.41548 0.75597 1.000 92.96964 208 MET D N 1
ATOM 998 C CA . MET D 1 21 ? 6.85319 30.42241 0.58025 1.000 93.20847 208 MET D CA 1
ATOM 999 C C . MET D 1 21 ? 7.61185 30.18741 1.87550 1.000 94.86541 208 MET D C 1
ATOM 1000 O O . MET D 1 21 ? 8.01827 29.05598 2.17658 1.000 91.96819 208 MET D O 1
ATOM 1005 N N . GLU D 1 22 ? 7.83056 31.25171 2.64539 1.000 97.99896 209 GLU D N 1
ATOM 1006 C CA . GLU D 1 22 ? 8.47593 31.09057 3.93641 1.000 98.54715 209 GLU D CA 1
ATOM 1007 C C . GLU D 1 22 ? 7.68293 30.14567 4.82989 1.000 100.61106 209 GLU D C 1
ATOM 1008 O O . GLU D 1 22 ? 8.26674 29.42660 5.64801 1.000 103.94992 209 GLU D O 1
ATOM 1014 N N . ASP D 1 23 ? 6.36231 30.09580 4.65958 1.000 99.36500 210 ASP D N 1
ATOM 1015 C CA . ASP D 1 23 ? 5.54891 29.22752 5.50319 1.000 99.86647 210 ASP D CA 1
ATOM 1016 C C . ASP D 1 23 ? 5.64974 27.76535 5.07560 1.000 88.27804 210 ASP D C 1
ATOM 1017 O O . ASP D 1 23 ? 5.64095 26.86365 5.92107 1.000 80.17733 210 ASP D O 1
ATOM 1022 N N . VAL D 1 24 ? 5.72470 27.49726 3.77450 1.000 81.70153 211 VAL D N 1
ATOM 1023 C CA . VAL D 1 24 ? 5.84086 26.10099 3.37255 1.000 86.72406 211 VAL D CA 1
ATOM 1024 C C . VAL D 1 24 ? 7.27092 25.60082 3.59447 1.000 88.57385 211 VAL D C 1
ATOM 1025 O O . VAL D 1 24 ? 7.49505 24.40310 3.82541 1.000 71.64574 211 VAL D O 1
ATOM 1029 N N . LEU D 1 25 ? 8.25486 26.49832 3.55648 1.000 82.99294 212 LEU D N 1
ATOM 1030 C CA . LEU D 1 25 ? 9.62219 26.07821 3.82405 1.000 83.03532 212 LEU D CA 1
ATOM 1031 C C . LEU D 1 25 ? 9.78384 25.62158 5.27174 1.000 87.28369 212 LEU D C 1
ATOM 1032 O O . LEU D 1 25 ? 10.53708 24.68063 5.54904 1.000 85.33569 212 LEU D O 1
ATOM 1037 N N . LYS D 1 26 ? 9.06462 26.25597 6.20555 1.000 93.05009 213 LYS D N 1
ATOM 1038 C CA . LYS D 1 26 ? 9.15204 25.84566 7.60389 1.000 87.44829 213 LYS D CA 1
ATOM 1039 C C . LYS D 1 26 ? 8.58983 24.44022 7.77465 1.000 83.98968 213 LYS D C 1
ATOM 1040 O O . LYS D 1 26 ? 9.19039 23.59449 8.44420 1.000 83.74312 213 LYS D O 1
ATOM 1046 N N . ALA D 1 27 ? 7.44684 24.16813 7.15082 1.000 77.11540 214 ALA D N 1
ATOM 1047 C CA . ALA D 1 27 ? 6.88647 22.82122 7.17868 1.000 84.98860 214 ALA D CA 1
ATOM 1048 C C . ALA D 1 27 ? 7.82178 21.83376 6.51026 1.000 84.37810 214 ALA D C 1
ATOM 1049 O O . ALA D 1 27 ? 7.93050 20.68810 6.95350 1.000 86.07438 214 ALA D O 1
ATOM 1051 N N . LEU D 1 28 ? 8.51026 22.27329 5.45408 1.000 89.09681 215 LEU D N 1
ATOM 1052 C CA . LEU D 1 28 ? 9.50348 21.44870 4.76924 1.000 89.68108 215 LEU D CA 1
ATOM 1053 C C . LEU D 1 28 ? 10.67256 21.12367 5.68294 1.000 83.84505 215 LEU D C 1
ATOM 1054 O O . LEU D 1 28 ? 11.08482 19.96483 5.80913 1.000 86.38188 215 LEU D O 1
ATOM 1059 N N . GLN D 1 29 ? 11.24108 22.14750 6.30827 1.000 79.18452 216 GLN D N 1
ATOM 1060 C CA . GLN D 1 29 ? 12.31772 21.91494 7.24908 1.000 91.75138 216 GLN D CA 1
ATOM 1061 C C . GLN D 1 29 ? 11.84411 21.06448 8.41681 1.000 94.15288 216 GLN D C 1
ATOM 1062 O O . GLN D 1 29 ? 12.58591 20.20552 8.90472 1.000 94.69042 216 GLN D O 1
ATOM 1068 N N . MET D 1 30 ? 10.60850 21.27810 8.87654 1.000 92.15894 217 MET D N 1
ATOM 1069 C CA . MET D 1 30 ? 10.06200 20.40750 9.91368 1.000 88.75950 217 MET D CA 1
ATOM 1070 C C . MET D 1 30 ? 9.91147 18.98864 9.40029 1.000 82.35982 217 MET D C 1
ATOM 1071 O O . MET D 1 30 ? 10.18136 18.01942 10.11478 1.000 80.13052 217 MET D O 1
ATOM 1076 N N . LYS D 1 31 ? 9.43509 18.84868 8.16995 1.000 86.24004 218 LYS D N 1
ATOM 1077 C CA . LYS D 1 31 ? 9.28776 17.52073 7.59631 1.000 90.68505 218 LYS D CA 1
ATOM 1078 C C . LYS D 1 31 ? 10.65123 16.88292 7.36074 1.000 90.45779 218 LYS D C 1
ATOM 1079 O O . LYS D 1 31 ? 10.75819 15.65287 7.29658 1.000 93.33606 218 LYS D O 1
ATOM 1085 N N . LEU D 1 32 ? 11.70875 17.70003 7.26008 1.000 84.24526 219 LEU D N 1
ATOM 1086 C CA . LEU D 1 32 ? 13.02834 17.16229 6.95447 1.000 82.11134 219 LEU D CA 1
ATOM 1087 C C . LEU D 1 32 ? 13.75901 16.72834 8.22569 1.000 84.19274 219 LEU D C 1
ATOM 1088 O O . LEU D 1 32 ? 14.36525 15.65117 8.25742 1.000 83.84545 219 LEU D O 1
ATOM 1093 N N . TRP D 1 33 ? 13.71294 17.53151 9.28904 1.000 85.74382 220 TRP D N 1
ATOM 1094 C CA . TRP D 1 33 ? 14.27921 17.06153 10.55193 1.000 87.88839 220 TRP D CA 1
ATOM 1095 C C . TRP D 1 33 ? 13.59156 15.78255 11.00442 1.000 100.46423 220 TRP D C 1
ATOM 1096 O O . TRP D 1 33 ? 14.25641 14.81902 11.39996 1.000 108.22751 220 TRP D O 1
ATOM 1107 N N . GLU D 1 34 ? 12.25409 15.75295 10.94407 1.000 100.89830 221 GLU D N 1
ATOM 1108 C CA . GLU D 1 34 ? 11.52963 14.53067 11.27545 1.000 105.12546 221 GLU D CA 1
ATOM 1109 C C . GLU D 1 34 ? 12.07247 13.34419 10.48123 1.000 104.46948 221 GLU D C 1
ATOM 1110 O O . GLU D 1 34 ? 12.33462 12.27865 11.04527 1.000 106.92519 221 GLU D O 1
ATOM 1116 N N . ALA D 1 35 ? 12.30157 13.52104 9.18298 1.000 102.49903 222 ALA D N 1
ATOM 1117 C CA . ALA D 1 35 ? 12.92882 12.45859 8.40166 1.000 107.82098 222 ALA D CA 1
ATOM 1118 C C . ALA D 1 35 ? 14.32890 12.13939 8.92411 1.000 111.86282 222 ALA D C 1
ATOM 1119 O O . ALA D 1 35 ? 14.59224 11.03324 9.40869 1.000 121.31563 222 ALA D O 1
ATOM 1121 N N . GLU D 1 36 ? 15.23630 13.11733 8.84177 1.000 106.67358 223 GLU D N 1
ATOM 1122 C CA . GLU D 1 36 ? 16.64370 12.93531 9.20168 1.000 104.75990 223 GLU D CA 1
ATOM 1123 C C . GLU D 1 36 ? 16.84032 12.36665 10.59962 1.000 110.63129 223 GLU D C 1
ATOM 1124 O O . GLU D 1 36 ? 17.81221 11.64422 10.84767 1.000 108.04837 223 GLU D O 1
ATOM 1130 N N . SER D 1 37 ? 15.97719 12.72368 11.53721 1.000 113.16188 224 SER D N 1
ATOM 1131 C CA . SER D 1 37 ? 16.04673 12.12000 12.85841 1.000 117.56261 224 SER D CA 1
ATOM 1132 C C . SER D 1 37 ? 15.53506 10.68264 12.86103 1.000 136.19342 224 SER D C 1
ATOM 1133 O O . SER D 1 37 ? 16.24949 9.76658 13.29129 1.000 133.35916 224 SER D O 1
ATOM 1136 N N . LYS D 1 38 ? 14.31734 10.46339 12.35111 1.000 154.62849 225 LYS D N 1
ATOM 1137 C CA . LYS D 1 38 ? 13.74018 9.12118 12.38443 1.000 162.49001 225 LYS D CA 1
ATOM 1138 C C . LYS D 1 38 ? 14.62465 8.10718 11.65981 1.000 156.47759 225 LYS D C 1
ATOM 1139 O O . LYS D 1 38 ? 14.70500 6.94019 12.07451 1.000 166.92382 225 LYS D O 1
ATOM 1145 N N . LEU D 1 39 ? 15.30480 8.53451 10.59306 1.000 144.34456 226 LEU D N 1
ATOM 1146 C CA . LEU D 1 39 ? 16.23719 7.65642 9.89401 1.000 129.67202 226 LEU D CA 1
ATOM 1147 C C . LEU D 1 39 ? 17.41614 7.27853 10.78839 1.000 131.01725 226 LEU D C 1
ATOM 1148 O O . LEU D 1 39 ? 17.66493 6.09425 11.05086 1.000 134.85305 226 LEU D O 1
ATOM 1153 N N . SER D 1 40 ? 18.15625 8.27699 11.26318 1.000 126.70775 227 SER D N 1
ATOM 1154 C CA . SER D 1 40 ? 19.32474 8.05015 12.10501 1.000 131.97071 227 SER D CA 1
ATOM 1155 C C . SER D 1 40 ? 18.92280 7.71648 13.53768 1.000 134.04341 227 SER D C 1
ATOM 1156 O O . SER D 1 40 ? 19.64420 7.01878 14.25029 1.000 133.56755 227 SER D O 1
ATOM 1159 N N . SER E 1 10 ? 8.89104 1.13824 6.68078 1.000 156.77921 197 SER E N 1
ATOM 1160 C CA . SER E 1 10 ? 8.73150 2.58578 6.73517 1.000 151.20820 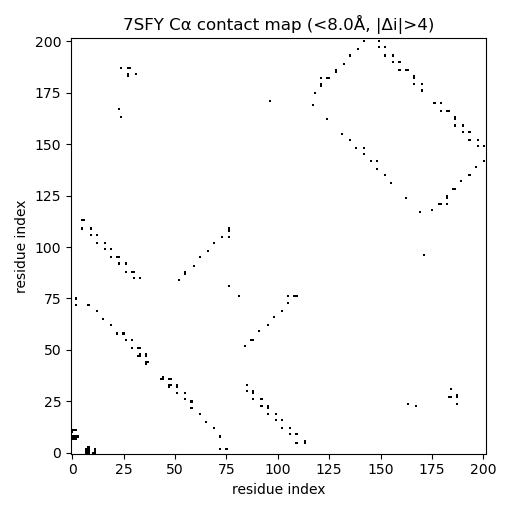197 SER E CA 1
ATOM 1161 C C . SER E 1 10 ? 9.87172 3.31801 6.03019 1.000 145.23337 197 SER E C 1
ATOM 1162 O O . SER E 1 10 ? 9.83197 4.53776 5.87028 1.000 145.33314 197 SER E O 1
ATOM 1165 N N . ARG E 1 11 ? 10.90382 2.56980 5.63242 1.000 142.82920 198 ARG E N 1
ATOM 1166 C CA . ARG E 1 11 ? 12.04448 3.18332 4.95869 1.000 131.29194 198 ARG E CA 1
ATOM 1167 C C . ARG E 1 11 ? 11.65338 3.74464 3.59702 1.000 124.85396 198 ARG E C 1
ATOM 1168 O O . ARG E 1 11 ? 12.31428 4.65197 3.08453 1.000 120.32164 198 ARG E O 1
ATOM 1176 N N . VAL E 1 12 ? 10.57352 3.23436 3.00763 1.000 126.32167 199 VAL E N 1
ATOM 1177 C CA . VAL E 1 12 ? 10.04746 3.80392 1.77082 1.000 123.85658 199 VAL E CA 1
ATOM 1178 C C . VAL E 1 12 ? 9.22262 5.05279 2.07019 1.000 123.24688 199 VAL E C 1
ATOM 1179 O O . VAL E 1 12 ? 9.24655 6.02170 1.30454 1.000 121.03809 199 VAL E O 1
ATOM 1183 N N . GLU E 1 13 ? 8.47731 5.05210 3.18405 1.000 126.12551 200 GLU E N 1
ATOM 1184 C CA . GLU E 1 13 ? 7.79622 6.26709 3.62721 1.000 125.39044 200 GLU E CA 1
ATOM 1185 C C . GLU E 1 13 ? 8.75153 7.44989 3.64495 1.000 123.12839 200 GLU E C 1
ATOM 1186 O O . GLU E 1 13 ? 8.35706 8.57286 3.31377 1.000 120.46856 200 GLU E O 1
ATOM 1192 N N . ILE E 1 14 ? 10.01792 7.20862 3.99549 1.000 125.58193 201 ILE E N 1
ATOM 1193 C CA . ILE E 1 14 ? 11.01161 8.27811 4.01884 1.000 117.60596 201 ILE E CA 1
ATOM 1194 C C . ILE E 1 14 ? 11.38126 8.69134 2.59834 1.000 111.58525 201 ILE E C 1
ATOM 1195 O O . ILE E 1 14 ? 11.32785 9.87702 2.24927 1.000 110.30093 201 ILE E O 1
ATOM 1200 N N . GLU E 1 15 ? 11.72266 7.71768 1.74934 1.000 115.87936 202 GLU E N 1
ATOM 1201 C CA . GLU E 1 15 ? 12.16835 8.03502 0.39541 1.000 114.79700 202 GLU E CA 1
ATOM 1202 C C . GLU E 1 15 ? 11.05782 8.70687 -0.40949 1.000 106.08031 202 GLU E C 1
ATOM 1203 O O . GLU E 1 15 ? 11.26745 9.75191 -1.03253 1.000 100.16304 202 GLU E O 1
ATOM 1209 N N . LYS E 1 16 ? 9.8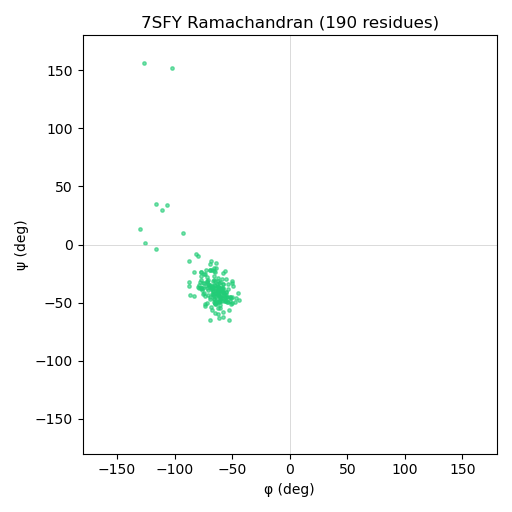6012 8.12231 -0.40775 1.000 105.61555 203 LYS E N 1
ATOM 1210 C CA . LYS E 1 16 ? 8.77015 8.73625 -1.15906 1.000 106.92184 203 LYS E CA 1
ATOM 1211 C C . LYS E 1 16 ? 8.39334 10.10449 -0.61411 1.000 102.43619 203 LYS E C 1
ATOM 1212 O O . LYS E 1 16 ? 7.79213 10.90018 -1.34061 1.000 102.91357 203 LYS E O 1
ATOM 1218 N N . SER E 1 17 ? 8.74368 10.40992 0.63063 1.000 99.67664 204 SER E N 1
ATOM 1219 C CA . SER E 1 17 ? 8.45576 11.73762 1.15202 1.000 93.30297 204 SER E CA 1
ATOM 1220 C C . SER E 1 17 ? 9.55847 12.74110 0.85408 1.000 86.85335 204 SER E C 1
ATOM 1221 O O . SER E 1 17 ? 9.27662 13.93373 0.69440 1.000 83.12473 204 SER E O 1
ATOM 1224 N N . LEU E 1 18 ? 10.81270 12.29403 0.80921 1.000 83.76709 205 LEU E N 1
ATOM 1225 C CA . LEU E 1 18 ? 11.88688 13.17205 0.36245 1.000 79.06278 205 LEU E CA 1
ATOM 1226 C C . LEU E 1 18 ? 11.64771 13.63815 -1.07349 1.000 78.68345 205 LEU E C 1
ATOM 1227 O O . LEU E 1 18 ? 11.79733 14.82780 -1.37921 1.000 72.42157 205 LEU E O 1
ATOM 1232 N N . THR E 1 19 ? 11.26812 12.71661 -1.96790 1.000 78.33946 206 THR E N 1
ATOM 1233 C CA . THR E 1 19 ? 11.02623 13.10118 -3.35715 1.000 81.41934 206 THR E CA 1
ATOM 1234 C C . THR E 1 19 ? 9.89763 14.11986 -3.46396 1.000 75.10043 206 THR E C 1
ATOM 1235 O O . THR E 1 19 ? 10.00733 15.09158 -4.22449 1.000 75.86883 206 THR E O 1
ATOM 1239 N N . GLN E 1 20 ? 8.80454 13.90800 -2.71821 1.000 61.12404 207 GLN E N 1
ATOM 1240 C CA . GLN E 1 20 ? 7.72780 14.89212 -2.66022 1.000 62.17537 207 GLN E CA 1
ATOM 1241 C C . GLN E 1 20 ? 8.26389 16.27798 -2.35121 1.000 64.34946 207 GLN E C 1
ATOM 1242 O O . GLN E 1 20 ? 7.93070 17.25314 -3.03178 1.000 68.39251 207 GLN E O 1
ATOM 1248 N N . MET E 1 21 ? 9.08948 16.37900 -1.30862 1.000 63.49822 208 MET E N 1
ATOM 1249 C CA . MET E 1 21 ? 9.64354 17.66317 -0.89979 1.000 65.73523 208 MET E CA 1
ATOM 1250 C C . MET E 1 21 ? 10.68385 18.16358 -1.88616 1.000 66.40333 208 MET E C 1
ATOM 1251 O O . MET E 1 21 ? 10.91422 19.37353 -1.98063 1.000 67.47879 208 MET E O 1
ATOM 1256 N N . GLU E 1 22 ? 11.36130 17.25199 -2.58268 1.000 73.66518 209 GLU E N 1
ATOM 1257 C CA . GLU E 1 22 ? 12.15779 17.65568 -3.73624 1.000 79.68207 209 GLU E CA 1
ATOM 1258 C C . GLU E 1 22 ? 11.26724 18.31093 -4.78652 1.000 75.18562 209 GLU E C 1
ATOM 1259 O O . GLU E 1 22 ? 11.57817 19.39173 -5.30363 1.000 71.37951 209 GLU E O 1
ATOM 1265 N N . ASP E 1 23 ? 10.12724 17.68525 -5.08340 1.000 74.33676 210 ASP E N 1
ATOM 1266 C CA . ASP E 1 23 ? 9.18353 18.28310 -6.02356 1.000 74.51452 210 ASP E CA 1
ATOM 1267 C C . ASP E 1 23 ? 8.72080 19.65086 -5.54510 1.000 63.56137 210 ASP E C 1
ATOM 1268 O O . ASP E 1 23 ? 8.57026 20.57934 -6.35040 1.000 63.71757 210 ASP E O 1
ATOM 1273 N N . VAL E 1 24 ? 8.48054 19.78918 -4.24244 1.000 58.39647 211 VAL E N 1
ATOM 1274 C CA . VAL E 1 24 ? 7.99761 21.05576 -3.70269 1.000 60.63164 211 VAL E CA 1
ATOM 1275 C C . VAL E 1 24 ? 9.05524 22.13535 -3.88691 1.000 52.78913 211 VAL E C 1
ATOM 1276 O O . VAL E 1 24 ? 8.77868 23.21383 -4.42540 1.000 46.18655 211 VAL E O 1
ATOM 1280 N N . LEU E 1 25 ? 10.28835 21.84480 -3.44878 1.000 55.96213 212 LEU E N 1
ATOM 1281 C CA . LEU E 1 25 ? 11.43011 22.74250 -3.65359 1.000 53.45290 212 LEU E CA 1
ATOM 1282 C C . LEU E 1 25 ? 11.61895 23.12082 -5.12427 1.000 59.96638 212 LEU E C 1
ATOM 1283 O O . LEU E 1 25 ? 11.97826 24.26526 -5.42719 1.000 64.67194 212 LEU E O 1
ATOM 1288 N N . LYS E 1 26 ? 11.39884 22.17531 -6.05256 1.000 57.15389 213 LYS E N 1
ATOM 1289 C CA . LYS E 1 26 ? 11.42090 22.51635 -7.47963 1.000 63.40141 213 LYS E CA 1
ATOM 1290 C C . LYS E 1 26 ? 10.43148 23.62731 -7.78104 1.000 62.30804 213 LYS E C 1
ATOM 1291 O O . LYS E 1 26 ? 10.76242 24.61766 -8.44242 1.000 57.91249 213 LYS E O 1
ATOM 1297 N N . ALA E 1 27 ? 9.20512 23.47448 -7.29058 1.000 61.84063 214 ALA E N 1
ATOM 1298 C CA . ALA E 1 27 ? 8.16668 24.44921 -7.57018 1.000 51.29032 214 ALA E CA 1
ATOM 1299 C C . ALA E 1 27 ? 8.42432 25.75755 -6.83912 1.000 55.63652 214 ALA E C 1
ATOM 1300 O O . ALA E 1 27 ? 8.04393 26.82801 -7.31934 1.000 60.63728 214 ALA E O 1
ATOM 1302 N N . LEU E 1 28 ? 9.06466 25.69628 -5.67064 1.000 53.97182 215 LEU E N 1
ATOM 1303 C CA . LEU E 1 28 ? 9.41282 26.92648 -4.97472 1.000 61.17431 215 LEU E CA 1
ATOM 1304 C C . LEU E 1 28 ? 10.54476 27.64369 -5.69845 1.000 56.82364 215 LEU E C 1
ATOM 1305 O O . LEU E 1 28 ? 10.62746 28.87919 -5.67668 1.000 57.99998 215 LEU E O 1
ATOM 1310 N N . GLN E 1 29 ? 11.42958 26.87705 -6.34459 1.000 56.74016 216 GLN E N 1
ATOM 1311 C CA . GLN E 1 29 ? 12.50969 27.47188 -7.12723 1.000 62.87607 216 GLN E CA 1
ATOM 1312 C C . GLN E 1 29 ? 11.97595 28.16934 -8.36487 1.000 69.18184 216 GLN E C 1
ATOM 1313 O O . GLN E 1 29 ? 12.47870 29.22743 -8.76194 1.000 67.71106 216 GLN E O 1
ATOM 1319 N N . MET E 1 30 ? 10.96702 27.57794 -9.00242 1.000 65.68586 217 MET E N 1
ATOM 1320 C CA . MET E 1 30 ? 10.43031 28.18013 -10.21104 1.000 65.59561 217 MET E CA 1
ATOM 1321 C C . MET E 1 30 ? 9.81033 29.52938 -9.90461 1.000 65.49356 217 MET E C 1
ATOM 1322 O O . MET E 1 30 ? 10.03652 30.50726 -10.63108 1.000 63.61069 217 MET E O 1
ATOM 1327 N N . LYS E 1 31 ? 9.04131 29.60456 -8.81463 1.000 61.45449 218 LYS E N 1
ATOM 1328 C CA . LYS E 1 31 ? 8.30927 30.82715 -8.51581 1.000 67.34517 218 LYS E CA 1
ATOM 1329 C C . LYS E 1 31 ? 9.26971 31.95004 -8.16778 1.000 75.89271 218 LYS E C 1
ATOM 1330 O O . LYS E 1 31 ? 9.11733 33.08252 -8.64356 1.000 80.95400 218 LYS E O 1
ATOM 1336 N N . LEU E 1 32 ? 10.28539 31.63631 -7.36591 1.000 70.24176 219 LEU E N 1
ATOM 1337 C CA . LEU E 1 32 ? 11.16413 32.66544 -6.83064 1.000 71.00654 219 LEU E CA 1
ATOM 1338 C C . LEU E 1 32 ? 12.18829 33.10172 -7.87319 1.000 74.69173 219 LEU E C 1
ATOM 1339 O O . LEU E 1 32 ? 12.57286 34.27467 -7.92345 1.000 75.46164 219 LEU E O 1
ATOM 1344 N N . TRP E 1 33 ? 12.65095 32.16877 -8.70770 1.000 72.59909 220 TRP E N 1
ATOM 1345 C CA . TRP E 1 33 ? 13.49672 32.54919 -9.83747 1.000 73.38761 220 TRP E CA 1
ATOM 1346 C C . TRP E 1 33 ? 12.73810 33.46114 -10.77771 1.000 72.84930 220 TRP E C 1
ATOM 1347 O O . TRP E 1 33 ? 13.29267 34.43909 -11.28855 1.000 74.09820 220 TRP E O 1
ATOM 1358 N N . GLU E 1 34 ? 11.45812 33.15755 -11.00043 1.000 69.91495 221 GLU E N 1
ATOM 1359 C CA . GLU E 1 34 ? 10.60091 34.03622 -11.78064 1.000 81.65268 221 GLU E CA 1
ATOM 1360 C C . GLU E 1 34 ? 10.48037 35.40382 -11.12965 1.000 85.90695 221 GLU E C 1
ATOM 1361 O O . GLU E 1 34 ? 10.65522 36.43162 -11.79067 1.000 93.24751 221 GLU E O 1
ATOM 1367 N N . ALA E 1 35 ? 10.19194 35.44064 -9.82713 1.000 80.72061 222 ALA E N 1
ATOM 1368 C CA . ALA E 1 35 ? 10.02896 36.73013 -9.16858 1.000 80.02419 222 ALA E CA 1
ATOM 1369 C C . ALA E 1 35 ? 11.32252 37.53556 -9.21721 1.000 87.06101 222 ALA E C 1
ATOM 1370 O O . ALA E 1 35 ? 11.30498 38.72780 -9.54245 1.000 92.94103 222 ALA E O 1
ATOM 1372 N N . GLU E 1 36 ? 12.45961 36.88830 -8.93790 1.000 84.38555 223 GLU E N 1
ATOM 1373 C CA . GLU E 1 36 ? 13.74777 37.58342 -8.93715 1.000 89.41728 223 GLU E CA 1
ATOM 1374 C C . GLU E 1 36 ? 14.08608 38.17649 -10.30771 1.000 91.18140 223 GLU E C 1
ATOM 1375 O O . GLU E 1 36 ? 14.65501 39.27465 -10.39451 1.000 87.57624 223 GLU E O 1
ATOM 1381 N N . SER E 1 37 ? 13.75792 37.46148 -11.38980 1.000 96.78777 224 SER E N 1
ATOM 1382 C CA . SER E 1 37 ? 14.11215 37.93902 -12.72674 1.000 110.33824 224 SER E CA 1
ATOM 1383 C C . SER E 1 37 ? 13.18990 39.05392 -13.20351 1.000 114.79809 224 SER E C 1
ATOM 1384 O O . SER E 1 37 ? 13.58087 39.85136 -14.06299 1.000 113.38467 224 SER E O 1
ATOM 1387 N N . LYS E 1 38 ? 11.96960 39.12184 -12.66326 1.000 116.35581 225 LYS E N 1
ATOM 1388 C CA . LYS E 1 38 ? 11.02535 40.17232 -13.03906 1.000 126.07525 225 LYS E CA 1
ATOM 1389 C C . LYS E 1 38 ? 11.58810 41.56530 -12.78281 1.000 133.07841 225 LYS E C 1
ATOM 1390 O O . LYS E 1 38 ? 11.16569 42.53161 -13.42981 1.000 143.39517 225 LYS E O 1
ATOM 1396 N N . LEU E 1 39 ? 12.54256 41.68739 -11.85494 1.000 130.24143 226 LEU E N 1
ATOM 1397 C CA . LEU E 1 39 ? 13.01443 42.98113 -11.38376 1.000 129.39194 226 LEU E CA 1
ATOM 1398 C C . LEU E 1 39 ? 14.47856 43.26873 -11.68932 1.000 132.62934 226 LEU E C 1
ATOM 1399 O O . LEU E 1 39 ? 14.94106 44.37786 -11.39599 1.000 136.28892 226 LEU E O 1
ATOM 1404 N N . SER E 1 40 ? 15.21371 42.32089 -12.26626 1.000 132.49846 227 SER E N 1
ATOM 1405 C CA . SER E 1 40 ? 16.59298 42.56897 -12.69940 1.000 137.51778 227 SER E CA 1
ATOM 1406 C C . SER E 1 40 ? 16.65610 43.64960 -13.78453 1.000 144.47850 227 SER E C 1
ATOM 1407 O O . SER E 1 40 ? 17.70915 43.89013 -14.38152 1.000 149.17066 227 SER E O 1
ATOM 1410 N N . LEU F 2 5 ? 12.67819 44.78992 -0.43458 1.000 138.84293 192 LEU F N 1
ATOM 1411 C CA . LEU F 2 5 ? 11.99606 43.60021 -0.95624 1.000 132.03142 192 LEU F CA 1
ATOM 1412 C C . LEU F 2 5 ? 12.94439 42.52943 -1.52018 1.000 126.12444 192 LEU F C 1
ATOM 1413 O O . LEU F 2 5 ? 12.77279 41.34018 -1.26419 1.000 119.49181 192 LEU F O 1
ATOM 1418 N N . SER F 2 6 ? 13.93199 42.96422 -2.30698 1.000 130.55334 193 SER F N 1
ATOM 1419 C CA . SER F 2 6 ? 14.92149 42.04004 -2.85684 1.000 131.55143 193 SER F CA 1
ATOM 1420 C C . SER F 2 6 ? 15.76318 41.38849 -1.76184 1.000 137.91245 193 SER F C 1
ATOM 1421 O O . SER F 2 6 ? 16.45447 40.39681 -2.00082 1.000 127.37569 193 SER F O 1
ATOM 1424 N N . GLU F 2 7 ? 15.73749 41.94717 -0.55809 1.000 155.15588 194 GLU F N 1
ATOM 1425 C CA . GLU F 2 7 ? 16.36319 41.29134 0.58485 1.000 158.08011 194 GLU F CA 1
ATOM 1426 C C . GLU F 2 7 ? 15.72396 39.93671 0.84364 1.000 152.25860 194 GLU F C 1
ATOM 1427 O O . GLU F 2 7 ? 16.43446 38.94076 1.02777 1.000 157.09649 194 GLU F O 1
ATOM 1433 N N . LYS F 2 8 ? 14.38501 39.86497 0.81534 1.000 142.57227 195 LYS F N 1
ATOM 1434 C CA . LYS F 2 8 ? 13.73606 38.62765 1.22415 1.000 124.46340 195 LYS F CA 1
ATOM 1435 C C . LYS F 2 8 ? 13.80327 37.55491 0.14147 1.000 113.02613 195 LYS F C 1
ATOM 1436 O O . LYS F 2 8 ? 13.69340 36.36260 0.45534 1.000 104.43508 195 LYS F O 1
ATOM 1442 N N . ILE F 2 9 ? 13.96955 37.93574 -1.13112 1.000 112.55398 196 ILE F N 1
ATOM 1443 C CA . ILE F 2 9 ? 14.15656 36.90390 -2.15053 1.000 109.00856 196 ILE F CA 1
ATOM 1444 C C . ILE F 2 9 ? 15.53148 36.26126 -1.99342 1.000 102.89360 196 ILE F C 1
ATOM 1445 O O . ILE F 2 9 ? 15.66335 35.03174 -2.04037 1.000 95.19829 196 ILE F O 1
ATOM 1450 N N . ALA F 2 10 ? 16.56856 37.07402 -1.75643 1.000 104.15473 197 ALA F N 1
ATOM 1451 C CA . ALA F 2 10 ? 17.86975 36.51726 -1.40544 1.000 101.46963 197 ALA F CA 1
ATOM 1452 C C . ALA F 2 10 ? 17.80365 35.74168 -0.09224 1.000 99.50793 197 ALA F C 1
ATOM 1453 O O . ALA F 2 10 ? 18.54368 34.76836 0.09878 1.000 105.14383 197 ALA F O 1
ATOM 1455 N N . GLU F 2 11 ? 16.92695 36.15387 0.82053 1.000 95.77825 198 GLU F N 1
ATOM 1456 C CA . GLU F 2 11 ? 16.70519 35.37844 2.03335 1.000 92.63097 198 GLU F CA 1
ATOM 1457 C C . GLU F 2 11 ? 16.08428 34.02749 1.69983 1.000 80.09874 198 GLU F C 1
ATOM 1458 O O . GLU F 2 11 ? 16.56488 32.97862 2.14708 1.000 76.93566 198 GLU F O 1
ATOM 1464 N N . LEU F 2 12 ? 15.02027 34.03753 0.89330 1.000 75.28326 199 LEU F N 1
ATOM 1465 C CA . LEU F 2 12 ? 14.37229 32.79543 0.48465 1.000 68.79331 199 LEU F CA 1
ATOM 1466 C C . LEU F 2 12 ? 15.20058 32.04771 -0.54493 1.000 60.36818 199 LEU F C 1
ATOM 1467 O O . LEU F 2 12 ? 15.07270 30.82337 -0.67909 1.000 53.31871 199 LEU F O 1
ATOM 1472 N N . LYS F 2 13 ? 16.02953 32.76339 -1.29876 1.000 59.64620 200 LYS F N 1
ATOM 1473 C CA . LYS F 2 13 ? 17.01092 32.07805 -2.12475 1.000 66.42187 200 LYS F CA 1
ATOM 1474 C C . LYS F 2 13 ? 17.90462 31.20035 -1.25443 1.000 66.30220 200 LYS F C 1
ATOM 1475 O O . LYS F 2 13 ? 17.95896 29.97517 -1.42646 1.000 57.78511 200 LYS F O 1
ATOM 1481 N N . GLU F 2 14 ? 18.57679 31.81332 -0.27733 1.000 69.61102 201 GLU F N 1
ATOM 1482 C CA . GLU F 2 14 ? 19.42073 31.05888 0.64332 1.000 68.06211 201 GLU F CA 1
ATOM 1483 C C . GLU F 2 14 ? 18.66948 29.87826 1.24868 1.000 69.41270 201 GLU F C 1
ATOM 1484 O O . GLU F 2 14 ? 19.14800 28.73540 1.20042 1.000 65.29322 201 GLU F O 1
ATOM 1490 N N . LYS F 2 15 ? 17.47732 30.13777 1.80583 1.000 66.59615 202 LYS F N 1
ATOM 1491 C CA . LYS F 2 15 ? 16.71917 29.09713 2.49154 1.000 57.15918 202 LYS F CA 1
ATOM 1492 C C . LYS F 2 15 ? 16.52389 27.88521 1.59884 1.000 56.90735 202 LYS F C 1
ATOM 1493 O O . LYS F 2 15 ? 16.80158 26.75081 2.00590 1.000 51.55449 202 LYS F O 1
ATOM 1499 N N . ILE F 2 16 ? 16.07085 28.12124 0.35771 1.000 66.58203 203 ILE F N 1
ATOM 1500 C CA . ILE F 2 16 ? 15.91442 27.05127 -0.62669 1.000 64.23922 203 ILE F CA 1
ATOM 1501 C C . ILE F 2 16 ? 17.24723 26.34357 -0.87130 1.000 63.48520 203 ILE F C 1
ATOM 1502 O O . ILE F 2 16 ? 17.31360 25.10746 -0.87652 1.000 62.46102 203 ILE F O 1
ATOM 1507 N N . VAL F 2 17 ? 18.32350 27.10789 -1.10034 1.000 61.23489 204 VAL F N 1
ATOM 1508 C CA . VAL F 2 17 ? 19.63582 26.48828 -1.27051 1.000 64.62935 204 VAL F CA 1
ATOM 1509 C C . VAL F 2 17 ? 19.93467 25.56244 -0.10037 1.000 61.19137 204 VAL F C 1
ATOM 1510 O O . VAL F 2 17 ? 20.16038 24.35895 -0.28247 1.000 56.90706 204 VAL F O 1
ATOM 1514 N N . LEU F 2 18 ? 19.89695 26.09974 1.12699 1.000 54.48192 205 LEU F N 1
ATOM 1515 C CA . LEU F 2 18 ? 20.22178 25.27378 2.28370 1.000 52.61132 205 LEU F CA 1
ATOM 1516 C C . LEU F 2 18 ? 19.30828 24.06423 2.36703 1.000 53.43879 205 LEU F C 1
ATOM 1517 O O . LEU F 2 18 ? 19.76061 22.96034 2.70570 1.000 54.37133 205 LEU F O 1
ATOM 1522 N N . THR F 2 19 ? 18.02207 24.24359 2.03768 1.000 48.70003 206 THR F N 1
ATOM 1523 C CA . THR F 2 19 ? 17.06954 23.15087 2.19057 1.000 48.12285 206 THR F CA 1
ATOM 1524 C C . THR F 2 19 ? 17.23939 22.13016 1.08179 1.000 53.39344 206 THR F C 1
ATOM 1525 O O . THR F 2 19 ? 17.10038 20.92130 1.31105 1.000 49.83220 206 THR F O 1
ATOM 1529 N N . HIS F 2 20 ? 17.49825 22.60492 -0.13755 1.000 63.51203 207 HIS F N 1
ATOM 1530 C CA . HIS F 2 20 ? 17.87029 21.70560 -1.22034 1.000 68.39116 207 HIS F CA 1
ATOM 1531 C C . HIS F 2 20 ? 19.07536 20.86491 -0.81070 1.000 59.78849 207 HIS F C 1
ATOM 1532 O O . HIS F 2 20 ? 19.06375 19.63410 -0.93651 1.000 59.72394 207 HIS F O 1
ATOM 1539 N N . ASN F 2 21 ? 20.10833 21.50696 -0.25970 1.000 49.29204 208 ASN F N 1
ATOM 1540 C CA . ASN F 2 21 ? 21.32566 20.75718 0.00484 1.000 54.08069 208 ASN F CA 1
ATOM 1541 C C . ASN F 2 21 ? 21.13679 19.80789 1.17096 1.000 57.31570 208 ASN F C 1
ATOM 1542 O O . ASN F 2 21 ? 21.60814 18.66368 1.12123 1.000 55.35622 208 ASN F O 1
ATOM 1547 N N . ARG F 2 22 ? 20.39108 20.24009 2.19911 1.000 56.03508 209 ARG F N 1
ATOM 1548 C CA . ARG F 2 22 ? 20.09482 19.35777 3.31949 1.000 58.26139 209 ARG F CA 1
ATOM 1549 C C . ARG F 2 22 ? 19.27676 18.15554 2.86208 1.000 63.24814 209 ARG F C 1
ATOM 1550 O O . ARG F 2 22 ? 19.55143 17.01758 3.26325 1.000 69.77634 209 ARG F O 1
ATOM 1558 N N . LEU F 2 23 ? 18.28110 18.38568 2.00107 1.000 65.31268 210 LEU F N 1
ATOM 1559 C CA . LEU F 2 23 ? 17.48751 17.28574 1.46254 1.000 60.97341 210 LEU F CA 1
ATOM 1560 C C . LEU F 2 23 ? 18.33383 16.38121 0.58428 1.000 76.96122 210 LEU F C 1
ATOM 1561 O O . LEU F 2 23 ? 18.24602 15.14923 0.68147 1.000 75.08375 210 LEU F O 1
ATOM 1566 N N . LYS F 2 24 ? 19.12340 16.98737 -0.31058 1.000 84.45841 211 LYS F N 1
ATOM 1567 C CA . LYS F 2 24 ? 20.09120 16.24452 -1.10731 1.000 87.14702 211 LYS F CA 1
ATOM 1568 C C . LYS F 2 24 ? 20.89167 15.29206 -0.23735 1.000 91.12770 211 LYS F C 1
ATOM 1569 O O . LYS F 2 24 ? 21.03525 14.10969 -0.57024 1.000 93.05202 211 LYS F O 1
ATOM 1575 N N . SER F 2 25 ? 21.37054 15.78282 0.91375 1.000 87.96706 212 SER F N 1
ATOM 1576 C CA . SER F 2 25 ? 22.25550 14.99675 1.76391 1.000 82.41419 212 SER F CA 1
ATOM 1577 C C . SER F 2 25 ? 21.51407 13.85041 2.44358 1.000 74.22539 212 SER F C 1
ATOM 1578 O O . SER F 2 25 ? 22.05927 12.75892 2.59702 1.000 75.47574 212 SER F O 1
ATOM 1581 N N . LEU F 2 26 ? 20.28202 14.08039 2.88429 1.000 71.14297 213 LEU F N 1
ATOM 1582 C CA . LEU F 2 26 ? 19.50287 12.99239 3.46804 1.000 84.25461 213 LEU F CA 1
ATOM 1583 C C . LEU F 2 26 ? 19.39380 11.81431 2.50936 1.000 96.91893 213 LEU F C 1
ATOM 1584 O O . LEU F 2 26 ? 19.56444 10.65805 2.91286 1.000 95.51072 213 LEU F O 1
ATOM 1589 N N . MET F 2 27 ? 19.10715 12.08997 1.23346 1.000 108.57121 214 MET F N 1
ATOM 1590 C CA . MET F 2 27 ? 19.00938 11.02165 0.24405 1.000 119.83770 214 MET F CA 1
ATOM 1591 C C . MET F 2 27 ? 20.32828 10.26579 0.10527 1.000 123.30897 214 MET F C 1
ATOM 1592 O O . MET F 2 27 ? 20.33560 9.04194 -0.07399 1.000 127.83279 214 MET F O 1
ATOM 1597 N N . LYS F 2 28 ? 21.45767 10.97386 0.19240 1.000 123.26228 215 LYS F N 1
ATOM 1598 C CA . LYS F 2 28 ? 22.74605 10.31456 -0.00403 1.000 124.58977 215 LYS F CA 1
ATOM 1599 C C . LYS F 2 28 ? 23.09190 9.39815 1.15940 1.000 119.33006 215 LYS F C 1
ATOM 1600 O O . LYS F 2 28 ? 23.71745 8.35058 0.95713 1.000 121.71495 215 LYS F O 1
ATOM 1606 N N . ILE F 2 29 ? 22.70186 9.77049 2.37710 1.000 114.99746 216 ILE F N 1
ATOM 1607 C CA . ILE F 2 29 ? 22.93663 8.90413 3.52503 1.000 114.35667 216 ILE F CA 1
ATOM 1608 C C . ILE F 2 29 ? 21.80009 7.90603 3.70674 1.000 119.71523 216 ILE F C 1
ATOM 1609 O O . ILE F 2 29 ? 21.95229 6.93191 4.45717 1.000 116.66426 216 ILE F O 1
ATOM 1614 N N . LEU F 2 30 ? 20.66817 8.11971 3.03241 1.000 126.69433 217 LEU F N 1
ATOM 1615 C CA . LEU F 2 30 ? 19.66008 7.07496 2.89627 1.000 136.41434 217 LEU F CA 1
ATOM 1616 C C . LEU F 2 30 ? 20.28471 5.76827 2.41704 1.000 145.93587 217 LEU F C 1
ATOM 1617 O O . LEU F 2 30 ? 19.81031 4.68250 2.77165 1.000 154.16656 217 LEU F O 1
ATOM 1622 N N . SER F 2 31 ? 21.34660 5.85531 1.61701 1.000 145.30905 218 SER F N 1
ATOM 1623 C CA . SER F 2 31 ? 22.14208 4.69575 1.22159 1.000 145.76673 218 SER F CA 1
ATOM 1624 C C . SER F 2 31 ? 22.93670 4.13007 2.40513 1.000 143.65290 218 SER F C 1
ATOM 1625 O O . SER F 2 31 ? 24.16265 3.98109 2.33924 1.000 141.78299 218 SER F O 1
#

Foldseek 3Di:
DDDPDPVVVVVVVVVVVVVVVVVVVVVVVVVVVVVVVD/DVVVVVVVVVVVVVVVVVVVVVVVVVVVVVVVVVVCVVVVVVVD/DVVVVVVVVVVVVVVVVVVVVVVVVVVVVVPDD/DVCVVVVVVVVVVVVVVVVVVVVVVVVVD/DVVVVVVVVVVVVVVVVVVCVVVVVVVVVVD/DVVVVVVVVVVCVVVVVVVVVVVVVVD

InterPro domains:
  IPR004910 Yippee/Mis18/Cereblon [PF03226] (81-186)
  IPR034752 Mis18 domain [PS51793] (80-178)

Solvent-accessible surface area: 12576 Å² total; per-residue (Å²): 124,42,25,150,44,151,90,41,3,73,104,2,1,72,79,1,39,92,52,1,64,58,10,4,10,63,0,1,29,5,44,19,97,22,79,159,8,148,115,124,65,108,92,90,28,99,89,4,89,87,84,2,68,136,24,7,79,90,2,60,82,69,4,110,56,12,49,108,58,0,140,81,0,43,50,90,10,66,160,60,67,146,136,76,18,47,117,86,8,60,78,3,35,101,78,0,29,101,2,17,68,82,0,78,52,13,54,113,59,4,61,126,58,32,160,171,88,45,79,148,44,8,70,86,3,70,108,44,2,125,59,7,73,89,81,5,154,93,12,33,44,142,67,116,86,191,92,113,22,90,121,22,2,43,90,0,48,92,52,6,119,52,9,20,80,105,0,10,71,16,16,34,145,112,118,70,73,111,83,21,50,84,4,19,66,59,2,7,96,6,46,53,118,1,61,49,5,65,136,92,65,127

Radius of gyration: 19.34 Å; Cα contacts (8 Å, |Δi|>4): 107; chains: 6; bounding box: 46×43×55 Å

B-factor: mean 91.18, std 27.1, range [40.94, 200.49]

Sequence (202 aa):
FNLESRVEIEKSLTQMEDVLKALQMKLWEAESKLSFATSNAELFNLESRVEIEKSLTQMEDVLKALQMKLWEAESKLSFATCVPLSEKIAELKEKIVLTHNRLKSLMKILSEVTPVEIEKSLTQMEDVLKALQMKLWEAESKLSSRVEIEKSLTQMEDVLKALQMKLWEAESKLSLSEKIAELKEKIVLTHNRLKSLMKILS

GO terms:
  GO:0005654 nucleoplasm (C, TAS)
  GO:0042802 identical protein binding (F, IPI)
  GO:0005515 protein binding (F, IPI)

Organism: Homo sapiens (NCBI:txid9606)